Protein AF-A0A8C5F5D7-F1 (afdb_monomer_lite)

InterPro domains:
  IPR006703 AIG1-type guanine nucleotide-binding (G) domain [PF04548] (102-307)
  IPR006703 AIG1-type guanine nucleotide-binding (G) domain [PS51720] (98-307)
  IPR027417 P-loop containing nucleoside triphosphate hydrolase [G3DSA:3.40.50.300] (101-319)
  IPR027417 P-loop containing nucleoside triphosphate hydrolase [SSF52540] (99-269)
  IPR045058 GTPase GIMA/IAN/Toc [PTHR10903] (102-311)

Organism: Gadus morhua (NCBI:txid8049)

Sequence (321 aa):
MLGEAGRRNTEDTAMGLLTEKLLRAEELQEAFRETVRQREEERGRELEALKRRQEEERKSEAEEHGRYQEKKKSLEEAVRSHAFMVQLEMNGAPDDETRKTSVILVGLSGSGKTSAMNLILRRADQRYSPRDPHPGPPEPRPATTRCLGKELHHQGQRFLLVDTPELLDEDGAENLEVVKDCLALALPGPHVVLLVFQTGRFTQGEAELLAQLPKTFGPQVLERSIVVFTRADGQTSRSVERYVADAPAALRETVRRCGSRYHGLNVGESRSALSFPQVKDLLAGVKRLVASHAGEPMASRRFSTEELRKRKERRNIEDGF

Structure (mmCIF, N/CA/C/O backbone):
data_AF-A0A8C5F5D7-F1
#
_entry.id   AF-A0A8C5F5D7-F1
#
loop_
_atom_site.group_PDB
_atom_site.id
_atom_site.type_symbol
_atom_site.label_atom_id
_atom_site.label_alt_id
_atom_site.label_comp_id
_atom_site.label_asym_id
_atom_site.label_entity_id
_atom_site.label_seq_id
_atom_site.pdbx_PDB_ins_code
_atom_site.Cartn_x
_atom_site.Cartn_y
_atom_site.Cartn_z
_atom_site.occupancy
_atom_site.B_iso_or_equiv
_atom_site.auth_seq_id
_atom_site.auth_comp_id
_atom_site.auth_asym_id
_atom_site.auth_atom_id
_atom_site.pdbx_PDB_model_num
ATOM 1 N N . MET A 1 1 ? -45.603 2.556 103.219 1.00 52.69 1 MET A N 1
ATOM 2 C CA . MET A 1 1 ? -44.834 1.523 102.488 1.00 52.69 1 MET A CA 1
ATOM 3 C C . MET A 1 1 ? -45.557 0.934 101.267 1.00 52.69 1 MET A C 1
ATOM 5 O O . MET A 1 1 ? -44.877 0.415 100.399 1.00 52.69 1 MET A O 1
ATOM 9 N N . LEU A 1 2 ? -46.889 1.045 101.122 1.00 52.03 2 LEU A N 1
ATOM 10 C CA . LEU A 1 2 ? -47.617 0.467 99.969 1.00 52.03 2 LEU A CA 1
ATOM 11 C C . LEU A 1 2 ? -47.661 1.358 98.702 1.00 52.03 2 LEU A C 1
ATOM 13 O O . LEU A 1 2 ? -47.850 0.845 97.605 1.00 52.03 2 LEU A O 1
ATOM 17 N N . GLY A 1 3 ? -47.444 2.675 98.820 1.00 53.53 3 GLY A N 1
ATOM 18 C CA . GLY A 1 3 ? -47.480 3.611 97.679 1.00 53.53 3 GLY A CA 1
ATOM 19 C C . GLY A 1 3 ? -46.221 3.634 96.796 1.00 53.53 3 GLY A C 1
ATOM 20 O O . GLY A 1 3 ? -46.303 4.007 95.630 1.00 53.53 3 GLY A O 1
ATOM 21 N N . GLU A 1 4 ? -45.066 3.210 97.316 1.00 53.75 4 GLU A N 1
ATOM 22 C CA . GLU A 1 4 ? -43.800 3.166 96.559 1.00 53.75 4 GLU A CA 1
ATOM 23 C C . GLU A 1 4 ? -43.675 1.897 95.704 1.00 53.75 4 GLU A C 1
ATOM 25 O O . GLU A 1 4 ? -43.118 1.945 94.612 1.00 53.75 4 GLU A O 1
ATOM 30 N N . ALA A 1 5 ? -44.256 0.778 96.150 1.00 55.78 5 ALA A N 1
ATOM 31 C CA . ALA A 1 5 ? -44.266 -0.478 95.399 1.00 55.78 5 ALA A CA 1
ATOM 32 C C . ALA A 1 5 ? -45.164 -0.407 94.146 1.00 55.78 5 ALA A C 1
ATOM 34 O O . ALA A 1 5 ? -44.799 -0.931 93.099 1.00 55.78 5 ALA A O 1
ATOM 35 N N . GLY A 1 6 ? -46.306 0.291 94.222 1.00 55.19 6 GLY A N 1
ATOM 36 C CA . GLY A 1 6 ? -47.196 0.507 93.071 1.00 55.19 6 GLY A CA 1
ATOM 37 C C . GLY A 1 6 ? -46.644 1.490 92.028 1.00 55.19 6 GLY A C 1
ATOM 38 O O . GLY A 1 6 ? -46.895 1.322 90.835 1.00 55.19 6 GLY A O 1
ATOM 39 N N . ARG A 1 7 ? -45.847 2.483 92.454 1.00 57.19 7 ARG A N 1
ATOM 40 C CA . ARG A 1 7 ? -45.123 3.392 91.545 1.00 57.19 7 ARG A CA 1
ATOM 41 C C . ARG A 1 7 ? -43.972 2.692 90.825 1.00 57.19 7 ARG A C 1
ATOM 43 O O . ARG A 1 7 ? -43.895 2.792 89.611 1.00 57.19 7 ARG A O 1
ATOM 50 N N . ARG A 1 8 ? -43.172 1.885 91.531 1.00 57.91 8 ARG A N 1
ATOM 51 C CA . ARG A 1 8 ? -42.100 1.089 90.903 1.00 57.91 8 ARG A CA 1
ATOM 52 C C . ARG A 1 8 ? -42.632 0.106 89.856 1.00 57.91 8 ARG A C 1
ATOM 54 O O . ARG A 1 8 ? -42.075 0.014 88.775 1.00 57.91 8 ARG A O 1
ATOM 61 N N . ASN A 1 9 ? -43.761 -0.555 90.125 1.00 62.78 9 ASN A N 1
ATOM 62 C CA . ASN A 1 9 ? -44.370 -1.491 89.170 1.00 62.78 9 ASN A CA 1
ATOM 63 C C . ASN A 1 9 ? -44.906 -0.800 87.900 1.00 62.78 9 ASN A C 1
ATOM 65 O O . ASN A 1 9 ? -44.857 -1.357 86.805 1.00 62.78 9 ASN A O 1
ATOM 69 N N . THR A 1 10 ? -45.439 0.418 88.033 1.00 66.12 10 THR A N 1
ATOM 70 C CA . THR A 1 10 ? -45.936 1.200 86.887 1.00 66.12 10 THR A CA 1
ATOM 71 C C . THR A 1 10 ? -44.793 1.831 86.089 1.00 66.12 10 THR A C 1
ATOM 73 O O . THR A 1 10 ? -44.869 1.869 84.862 1.00 66.12 10 THR A O 1
ATOM 76 N N . GLU A 1 11 ? -43.710 2.235 86.756 1.00 70.75 11 GLU A N 1
ATOM 77 C CA . GLU A 1 11 ? -42.459 2.686 86.134 1.00 70.75 11 GLU A CA 1
ATOM 78 C C . GLU A 1 11 ? -41.748 1.560 85.367 1.00 70.75 11 GLU A C 1
ATOM 80 O O . GLU A 1 11 ? -41.363 1.777 84.219 1.00 70.75 11 GLU A O 1
ATOM 85 N N . ASP A 1 12 ? -41.662 0.345 85.922 1.00 73.38 12 ASP A N 1
ATOM 86 C CA . ASP A 1 12 ? -41.081 -0.824 85.237 1.00 73.38 12 ASP A CA 1
ATOM 87 C C . ASP A 1 12 ? -41.890 -1.221 83.991 1.00 73.38 12 ASP A C 1
ATOM 89 O O . ASP A 1 12 ? -41.327 -1.545 82.943 1.00 73.38 12 ASP A O 1
ATOM 93 N N . THR A 1 13 ? -43.221 -1.122 84.061 1.00 80.69 13 THR A N 1
ATOM 94 C CA . THR A 1 13 ? -44.101 -1.390 82.910 1.00 80.69 13 THR A CA 1
ATOM 95 C C . THR A 1 13 ? -43.931 -0.327 81.814 1.00 80.69 13 THR A C 1
ATOM 97 O O . THR A 1 13 ? -43.890 -0.649 80.625 1.00 80.69 13 THR A O 1
ATOM 100 N N . ALA A 1 14 ? -43.795 0.948 82.197 1.00 80.69 14 ALA A N 1
ATOM 101 C CA . ALA A 1 14 ? -43.546 2.045 81.263 1.00 80.69 14 ALA A CA 1
ATOM 102 C C . ALA A 1 14 ? -42.151 1.956 80.617 1.00 80.69 14 ALA A C 1
ATOM 104 O O . ALA A 1 14 ? -42.022 2.183 79.413 1.00 80.69 14 ALA A O 1
ATOM 105 N N . MET A 1 15 ? -41.127 1.571 81.386 1.00 82.69 15 MET A N 1
ATOM 106 C CA . MET A 1 15 ? -39.773 1.299 80.893 1.00 82.69 15 MET A CA 1
ATOM 107 C C . MET A 1 15 ? -39.745 0.121 79.913 1.00 82.69 15 MET A C 1
ATOM 109 O O . MET A 1 15 ? -39.120 0.222 78.857 1.00 82.69 15 MET A O 1
ATOM 113 N N . GLY A 1 16 ? -40.473 -0.963 80.198 1.00 85.56 16 GLY A N 1
ATOM 114 C CA . GLY A 1 16 ? -40.625 -2.098 79.280 1.00 85.56 16 GLY A CA 1
ATOM 115 C C . GLY A 1 16 ? -41.220 -1.693 77.925 1.00 85.56 16 GLY A C 1
ATOM 116 O O . GLY A 1 16 ? -40.657 -2.011 76.879 1.00 85.56 16 GLY A O 1
ATOM 117 N N . LEU A 1 17 ? -42.300 -0.903 77.940 1.00 87.00 17 LEU A N 1
ATOM 118 C CA . LEU A 1 17 ? -42.931 -0.360 76.728 1.00 87.00 17 LEU A CA 1
ATOM 119 C C . LEU A 1 17 ? -42.013 0.597 75.951 1.00 87.00 17 LEU A C 1
ATOM 121 O O . LEU A 1 17 ? -41.998 0.579 74.720 1.00 87.00 17 LEU A O 1
ATOM 125 N N . LEU A 1 18 ? -41.248 1.441 76.650 1.00 88.06 18 LEU A N 1
ATOM 126 C CA . LEU A 1 18 ? -40.258 2.333 76.037 1.00 88.06 18 LEU A CA 1
ATOM 127 C C . LEU A 1 18 ? -39.141 1.550 75.343 1.00 88.06 18 LEU A C 1
ATOM 129 O O . LEU A 1 18 ? -38.769 1.888 74.221 1.00 88.06 18 LEU A O 1
ATOM 133 N N . THR A 1 19 ? -38.655 0.488 75.984 1.00 87.81 19 THR A N 1
ATOM 134 C CA . THR A 1 19 ? -37.595 -0.372 75.443 1.00 87.81 19 THR A CA 1
ATOM 135 C C . THR A 1 19 ? -38.077 -1.104 74.189 1.00 87.81 19 THR A C 1
ATOM 137 O O . THR A 1 19 ? -37.382 -1.108 73.179 1.00 87.81 19 THR A O 1
ATOM 140 N N . GLU A 1 20 ? -39.305 -1.638 74.197 1.00 90.56 20 GLU A N 1
ATOM 141 C CA . GLU A 1 20 ? -39.914 -2.278 73.020 1.00 90.56 20 GLU A CA 1
ATOM 142 C C . GLU A 1 20 ? -40.088 -1.291 71.851 1.00 90.56 20 GLU A C 1
ATOM 144 O O . GLU A 1 20 ? -39.819 -1.622 70.695 1.00 90.56 20 GLU A O 1
ATOM 149 N N . LYS A 1 21 ? -40.514 -0.053 72.136 1.00 90.69 21 LYS A N 1
ATOM 150 C CA . LYS A 1 21 ? -40.655 0.982 71.103 1.00 90.69 21 LYS A CA 1
ATOM 151 C C . LYS A 1 21 ? -39.321 1.454 70.538 1.00 90.69 21 LYS A C 1
ATOM 153 O O . LYS A 1 21 ? -39.268 1.740 69.345 1.00 90.69 21 LYS A O 1
ATOM 158 N N . LEU A 1 22 ? -38.278 1.534 71.363 1.00 92.56 22 LEU A N 1
ATOM 159 C CA . LEU A 1 22 ? -36.914 1.820 70.916 1.00 92.56 22 LEU A CA 1
ATOM 160 C C . LEU A 1 22 ? -36.410 0.722 69.977 1.00 92.56 22 LEU A C 1
ATOM 162 O O . LEU A 1 22 ? -35.953 1.035 68.884 1.00 92.56 22 LEU A O 1
ATOM 166 N N . LEU A 1 23 ? -36.603 -0.545 70.349 1.00 93.69 23 LEU A N 1
ATOM 167 C CA . LEU A 1 23 ? -36.170 -1.692 69.548 1.00 93.69 23 LEU A CA 1
ATOM 168 C C . LEU A 1 23 ? -36.872 -1.729 68.179 1.00 93.69 23 LEU A C 1
ATOM 170 O O . LEU A 1 23 ? -36.221 -1.838 67.145 1.00 93.69 23 LEU A O 1
ATOM 174 N N . ARG A 1 24 ? -38.196 -1.506 68.144 1.00 93.19 24 ARG A N 1
ATOM 175 C CA . ARG A 1 24 ? -38.947 -1.376 66.878 1.00 93.19 24 ARG A CA 1
ATOM 176 C C . ARG A 1 24 ? -38.512 -0.178 66.035 1.00 93.19 24 ARG A C 1
ATOM 178 O O . ARG A 1 24 ? -38.588 -0.236 64.810 1.00 93.19 24 ARG A O 1
ATOM 185 N N . ALA A 1 25 ? -38.128 0.931 66.667 1.00 92.19 25 ALA A N 1
ATOM 186 C CA . ALA A 1 25 ? -37.649 2.109 65.950 1.00 92.19 25 ALA A CA 1
ATOM 187 C C . ALA A 1 25 ? -36.283 1.848 65.298 1.00 92.19 25 ALA A C 1
ATOM 189 O O . ALA A 1 25 ? -36.082 2.263 64.159 1.00 92.19 25 ALA A O 1
ATOM 190 N N . GLU A 1 26 ? -35.389 1.124 65.977 1.00 93.69 26 GLU A N 1
ATOM 191 C CA . GLU A 1 26 ? -34.100 0.688 65.427 1.00 93.69 26 GLU A CA 1
ATOM 192 C C . GLU A 1 26 ? -34.286 -0.279 64.249 1.00 93.69 26 GLU A C 1
ATOM 194 O O . GLU A 1 26 ? -33.737 -0.025 63.177 1.00 93.69 26 GLU A O 1
ATOM 199 N N . GLU A 1 27 ? -35.143 -1.300 64.384 1.00 94.31 27 GLU A N 1
ATOM 200 C CA . GLU A 1 27 ? -35.474 -2.237 63.293 1.00 94.31 27 GLU A CA 1
ATOM 201 C C . GLU A 1 27 ? -36.035 -1.511 62.058 1.00 94.31 27 GLU A C 1
ATOM 203 O O . GLU A 1 27 ? -35.626 -1.766 60.922 1.00 94.31 27 GLU A O 1
ATOM 208 N N . LEU A 1 28 ? -36.955 -0.558 62.263 1.00 94.69 28 LEU A N 1
ATOM 209 C CA . LEU A 1 28 ? -37.529 0.235 61.174 1.00 94.69 28 LEU A CA 1
ATOM 210 C C . LEU A 1 28 ? -36.476 1.142 60.515 1.00 94.69 28 LEU A C 1
ATOM 212 O O . LEU A 1 28 ? -36.500 1.346 59.298 1.00 94.69 28 LEU A O 1
ATOM 216 N N . GLN A 1 29 ? -35.548 1.690 61.304 1.00 94.19 29 GLN A N 1
ATOM 217 C CA . GLN A 1 29 ? -34.471 2.546 60.815 1.00 94.19 29 GLN A CA 1
ATOM 218 C C . GLN A 1 29 ? -33.434 1.752 60.005 1.00 94.19 29 GLN A C 1
ATOM 220 O O . GLN A 1 29 ? -32.957 2.250 58.980 1.00 94.19 29 GLN A O 1
ATOM 225 N N . GLU A 1 30 ? -33.108 0.525 60.415 1.00 94.50 30 GLU A N 1
ATOM 226 C CA . GLU A 1 30 ? -32.257 -0.390 59.646 1.00 94.50 30 GLU A CA 1
ATOM 227 C C . GLU A 1 30 ? -32.925 -0.816 58.338 1.00 94.50 30 GLU A C 1
ATOM 229 O O . GLU A 1 30 ? -32.322 -0.653 57.275 1.00 94.50 30 GLU A O 1
ATOM 234 N N . ALA A 1 31 ? -34.197 -1.229 58.375 1.00 94.88 31 ALA A N 1
ATOM 235 C CA . ALA A 1 31 ? -34.953 -1.581 57.172 1.00 94.88 31 ALA A CA 1
ATOM 236 C C . ALA A 1 31 ? -35.034 -0.410 56.171 1.00 94.88 31 ALA A C 1
ATOM 238 O O . ALA A 1 31 ? -34.891 -0.590 54.956 1.00 94.88 31 ALA A O 1
ATOM 239 N N . PHE A 1 32 ? -35.209 0.821 56.669 1.00 95.19 32 PHE A N 1
ATOM 240 C CA . PHE A 1 32 ? -35.173 2.020 55.833 1.00 95.19 32 PHE A CA 1
ATOM 241 C C . PHE A 1 32 ? -33.787 2.243 55.209 1.00 95.19 32 PHE A C 1
ATOM 243 O O . PHE A 1 32 ? -33.695 2.504 54.007 1.00 95.19 32 PHE A O 1
ATOM 250 N N . ARG A 1 33 ? -32.705 2.105 55.988 1.00 93.94 33 ARG A N 1
ATOM 251 C CA . ARG A 1 33 ? -31.324 2.225 55.485 1.00 93.94 33 ARG A CA 1
ATOM 252 C C . ARG A 1 33 ? -31.013 1.188 54.411 1.00 93.94 33 ARG A C 1
ATOM 254 O O . ARG A 1 33 ? -30.433 1.551 53.390 1.00 93.94 33 ARG A O 1
ATOM 261 N N . GLU A 1 34 ? -31.418 -0.066 54.599 1.00 94.69 34 GLU A N 1
ATOM 262 C CA . GLU A 1 34 ? -31.244 -1.113 53.587 1.00 94.69 34 GLU A CA 1
ATOM 263 C C . GLU A 1 34 ? -32.009 -0.794 52.302 1.00 94.69 34 GLU A C 1
ATOM 265 O O . GLU A 1 34 ? -31.451 -0.909 51.212 1.00 94.69 34 GLU A O 1
ATOM 270 N N . THR A 1 35 ? -33.248 -0.313 52.418 1.00 94.75 35 THR A N 1
ATOM 271 C CA . THR A 1 35 ? -34.065 0.085 51.261 1.00 94.75 35 THR A CA 1
ATOM 272 C C . THR A 1 35 ? -33.414 1.229 50.475 1.00 94.75 35 THR A C 1
ATOM 274 O O . THR A 1 35 ? -33.394 1.215 49.241 1.00 94.75 35 THR A O 1
ATOM 277 N N . VAL A 1 36 ? -32.856 2.227 51.172 1.00 94.38 36 VAL A N 1
ATOM 278 C CA . VAL A 1 36 ? -32.111 3.329 50.540 1.00 94.38 36 VAL A CA 1
ATOM 279 C C . VAL A 1 36 ? -30.862 2.797 49.842 1.00 94.38 36 VAL A C 1
ATOM 281 O O . VAL A 1 36 ? -30.648 3.122 48.676 1.00 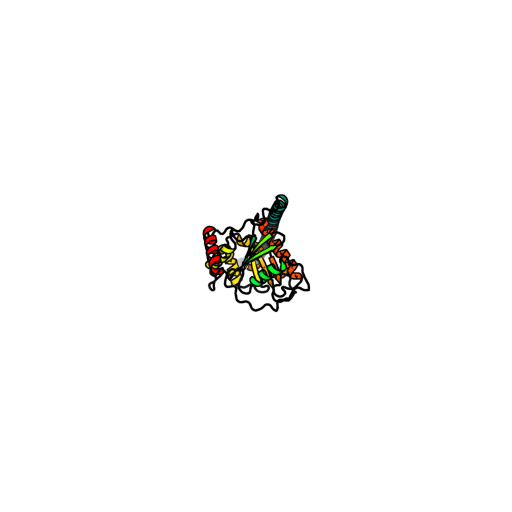94.38 36 VAL A O 1
ATOM 284 N N . ARG A 1 37 ? -30.092 1.923 50.503 1.00 94.88 37 ARG A N 1
ATOM 285 C CA . ARG A 1 37 ? -28.886 1.318 49.922 1.00 94.88 37 ARG A CA 1
ATOM 286 C C . ARG A 1 37 ? -29.204 0.520 48.658 1.00 94.88 37 ARG A C 1
ATOM 288 O O . ARG A 1 37 ? -28.525 0.683 47.651 1.00 94.88 37 ARG A O 1
ATOM 295 N N . GLN A 1 38 ? -30.266 -0.287 48.678 1.00 94.88 38 GLN A N 1
ATOM 296 C CA . GLN A 1 38 ? -30.723 -1.042 47.507 1.00 94.88 38 GLN A CA 1
ATOM 297 C C . GLN A 1 38 ? -31.097 -0.117 46.344 1.00 94.88 38 GLN A C 1
ATOM 299 O O . GLN A 1 38 ? -30.670 -0.355 45.217 1.00 94.88 38 GLN A O 1
ATOM 304 N N . ARG A 1 39 ? -31.829 0.974 46.611 1.00 93.81 39 ARG A N 1
ATOM 305 C CA . ARG A 1 39 ? -32.163 1.979 45.587 1.00 93.81 39 ARG A CA 1
ATOM 306 C C . ARG A 1 39 ? -30.935 2.686 45.021 1.00 93.81 39 ARG A C 1
ATOM 308 O O . ARG A 1 39 ? -30.910 2.994 43.833 1.00 93.81 39 ARG A O 1
ATOM 315 N N . GLU A 1 40 ? -29.940 2.990 45.847 1.00 94.12 40 GLU A N 1
ATOM 316 C CA . GLU A 1 40 ? -28.690 3.605 45.389 1.00 94.12 40 GLU A CA 1
ATOM 317 C C . GLU A 1 40 ? -27.866 2.641 44.529 1.00 94.12 40 GLU A C 1
ATOM 319 O O . GLU A 1 40 ? -27.379 3.037 43.470 1.00 94.12 40 GLU A O 1
ATOM 324 N N . GLU A 1 41 ? -27.770 1.369 44.927 1.00 95.69 41 GLU A N 1
ATOM 325 C CA . GLU A 1 41 ? -27.125 0.317 44.136 1.00 95.69 41 GLU A CA 1
ATOM 326 C C . GLU A 1 41 ? -27.835 0.107 42.787 1.00 95.69 41 GLU A C 1
ATOM 328 O O . GLU A 1 41 ? -27.175 0.006 41.752 1.00 95.69 41 GLU A O 1
ATOM 333 N N . GLU A 1 42 ? -29.170 0.080 42.774 1.00 96.00 42 GLU A N 1
ATOM 334 C CA . GLU A 1 42 ? -29.975 -0.058 41.555 1.00 96.00 42 GLU A CA 1
ATOM 335 C C . GLU A 1 42 ? -29.758 1.125 40.603 1.00 96.00 42 GLU A C 1
ATOM 337 O O . GLU A 1 42 ? -29.404 0.923 39.441 1.00 96.00 42 GLU A O 1
ATOM 342 N N . ARG A 1 43 ? -29.829 2.361 41.113 1.00 95.25 43 ARG A N 1
ATOM 343 C CA . ARG A 1 43 ? -29.517 3.575 40.338 1.00 95.25 43 ARG A CA 1
ATOM 344 C C . ARG A 1 43 ? -28.083 3.583 39.815 1.00 95.25 43 ARG A C 1
ATOM 346 O O . ARG A 1 43 ? -27.841 4.037 38.697 1.00 95.25 43 ARG A O 1
ATOM 353 N N . GLY A 1 44 ? -27.131 3.081 40.602 1.00 95.50 44 GLY A N 1
ATOM 354 C CA . GLY A 1 44 ? -25.743 2.908 40.179 1.00 95.50 44 GLY A CA 1
ATOM 355 C C . GLY A 1 44 ? -25.631 1.970 38.976 1.00 95.50 44 GLY A C 1
ATOM 356 O O . GLY A 1 44 ? -25.023 2.333 37.968 1.00 95.50 44 GLY A O 1
ATOM 357 N N . ARG A 1 45 ? -26.294 0.807 39.036 1.00 95.75 45 ARG A N 1
ATOM 358 C CA . ARG A 1 45 ? -26.335 -0.168 37.933 1.00 95.75 45 ARG A CA 1
ATOM 359 C C . ARG A 1 45 ? -27.015 0.395 36.686 1.00 95.75 45 ARG A C 1
ATOM 361 O O . ARG A 1 45 ? -26.509 0.193 35.584 1.00 95.75 45 ARG A O 1
ATOM 368 N N . GLU A 1 46 ? -28.123 1.118 36.838 1.00 96.06 46 GLU A N 1
ATOM 369 C CA . GLU A 1 46 ? -28.810 1.781 35.721 1.00 96.06 46 GLU A CA 1
ATOM 370 C C . GLU A 1 46 ? -27.917 2.825 35.042 1.00 96.06 46 GLU A C 1
ATOM 372 O O . GLU A 1 46 ? -27.824 2.859 33.813 1.00 96.06 46 GLU A O 1
ATOM 377 N N . LEU A 1 47 ? -27.215 3.649 35.828 1.00 95.50 47 LEU A N 1
ATOM 378 C CA . LEU A 1 47 ? -26.306 4.664 35.303 1.00 95.50 47 LEU A CA 1
ATOM 379 C C . LEU A 1 47 ? -25.115 4.033 34.571 1.00 95.50 47 LEU A C 1
ATOM 381 O O . LEU A 1 47 ? -24.714 4.521 33.515 1.00 95.50 47 LEU A O 1
ATOM 385 N N . GLU A 1 48 ? -24.548 2.950 35.102 1.00 95.69 48 GLU A N 1
ATOM 386 C CA . GLU A 1 48 ? -23.489 2.200 34.423 1.00 95.69 48 GLU A CA 1
ATOM 387 C C . GLU A 1 48 ? -23.980 1.559 33.121 1.00 95.69 48 GLU A C 1
ATOM 389 O O . GLU A 1 48 ? -23.288 1.636 32.103 1.00 95.69 48 GLU A O 1
ATOM 394 N N . ALA A 1 49 ? -25.182 0.979 33.117 1.00 96.62 49 ALA A N 1
ATOM 395 C CA . ALA A 1 49 ? -25.785 0.414 31.914 1.00 96.62 49 ALA A CA 1
ATOM 396 C C . ALA A 1 49 ? -26.038 1.491 30.847 1.00 96.62 49 ALA A C 1
ATOM 398 O O . ALA A 1 49 ? -25.748 1.269 29.671 1.00 96.62 49 ALA A O 1
ATOM 399 N N . LEU A 1 50 ? -26.518 2.674 31.250 1.00 96.88 50 LEU A N 1
ATOM 400 C CA . LEU A 1 50 ? -26.717 3.809 30.349 1.00 96.88 50 LEU A CA 1
ATOM 401 C C . LEU A 1 50 ? -25.390 4.297 29.755 1.00 96.88 50 LEU A C 1
ATOM 403 O O . LEU A 1 50 ? -25.308 4.514 28.548 1.00 96.88 50 LEU A O 1
ATOM 407 N N . LYS A 1 51 ? -24.336 4.411 30.575 1.00 96.31 51 LYS A N 1
ATOM 408 C CA . LYS A 1 51 ? -22.991 4.786 30.108 1.00 96.31 51 LYS A CA 1
ATOM 409 C C . LYS A 1 51 ? -22.441 3.792 29.085 1.00 96.31 51 LYS A C 1
ATOM 411 O O . LYS A 1 51 ? -21.925 4.218 28.058 1.00 96.31 51 LYS A O 1
ATOM 416 N N . ARG A 1 52 ? -22.587 2.483 29.331 1.00 96.50 52 ARG A N 1
ATOM 417 C CA . ARG A 1 52 ? -22.156 1.439 28.383 1.00 96.50 52 ARG A CA 1
ATOM 418 C C . ARG A 1 52 ? -22.897 1.541 27.052 1.00 96.50 52 ARG A C 1
ATOM 420 O O . ARG A 1 52 ? -22.252 1.515 26.012 1.00 96.50 52 ARG A O 1
ATOM 427 N N . ARG A 1 53 ? -24.221 1.739 27.081 1.00 96.00 53 ARG A N 1
ATOM 428 C CA . ARG A 1 53 ? -25.025 1.934 25.861 1.00 96.00 53 ARG A CA 1
ATOM 429 C C . ARG A 1 53 ? -24.579 3.159 25.066 1.00 96.00 53 ARG A C 1
ATOM 431 O O . ARG A 1 53 ? -24.393 3.052 23.863 1.00 96.00 53 ARG A O 1
ATOM 438 N N . GLN A 1 54 ? -24.340 4.289 25.732 1.00 94.75 54 GLN A N 1
ATOM 439 C CA . GLN A 1 54 ? -23.838 5.497 25.065 1.00 94.75 54 GLN A CA 1
ATOM 440 C C . GLN A 1 54 ? -22.450 5.288 24.448 1.00 94.75 54 GLN A C 1
ATOM 442 O O . GLN A 1 54 ? -22.167 5.795 23.365 1.00 94.75 54 GLN A O 1
ATOM 447 N N . GLU A 1 55 ? -21.566 4.550 25.121 1.00 94.75 55 GLU A N 1
ATOM 448 C CA . GLU A 1 55 ? -20.243 4.238 24.582 1.00 94.75 55 GLU A CA 1
ATOM 449 C C . GLU A 1 55 ? -20.325 3.309 23.361 1.00 94.75 55 GLU A C 1
ATOM 451 O O . GLU A 1 55 ? -19.627 3.539 22.369 1.00 94.75 55 GLU A O 1
ATOM 456 N N . GLU A 1 56 ? -21.206 2.307 23.401 1.00 94.88 56 GLU A N 1
ATOM 457 C CA . GLU A 1 56 ? -21.494 1.408 22.279 1.00 94.88 56 GLU A CA 1
ATOM 458 C C . GLU A 1 56 ? -22.103 2.154 21.084 1.00 94.88 56 GLU A C 1
ATOM 460 O O . GLU A 1 56 ? -21.631 1.977 19.959 1.00 94.88 56 GLU A O 1
ATOM 465 N N . GLU A 1 57 ? -23.084 3.031 21.316 1.00 94.81 57 GLU A N 1
ATOM 466 C CA . GLU A 1 57 ? -23.686 3.891 20.287 1.00 94.81 57 GLU A CA 1
ATOM 467 C C . GLU A 1 57 ? -22.631 4.794 19.647 1.00 94.81 57 GLU A C 1
ATOM 469 O O . GLU A 1 57 ? -22.446 4.763 18.431 1.00 94.81 57 GLU A O 1
ATOM 474 N N . ARG A 1 58 ? -21.839 5.511 20.455 1.00 94.56 58 ARG A N 1
ATOM 475 C CA . ARG A 1 58 ? -20.772 6.391 19.955 1.00 94.56 58 ARG A CA 1
ATOM 476 C C . ARG A 1 58 ? -19.729 5.622 19.142 1.00 94.56 58 ARG A C 1
ATOM 478 O O . ARG A 1 58 ? -19.185 6.143 18.167 1.00 94.56 58 ARG A O 1
ATOM 485 N N . LYS A 1 59 ? -19.414 4.388 19.547 1.00 94.06 59 LYS A N 1
ATOM 486 C CA . LYS A 1 59 ? -18.507 3.511 18.801 1.00 94.06 59 LYS A CA 1
ATOM 487 C C . LYS A 1 59 ? -19.128 3.089 17.467 1.00 94.06 59 LYS A C 1
ATOM 489 O O . LYS A 1 59 ? -18.447 3.165 16.448 1.00 94.06 59 LYS A O 1
ATOM 494 N N . SER A 1 60 ? -20.404 2.707 17.461 1.00 93.94 60 SER A N 1
ATOM 495 C CA . SER A 1 60 ? -21.138 2.325 16.250 1.00 93.94 60 SER A CA 1
ATOM 496 C C . SER A 1 60 ? -21.234 3.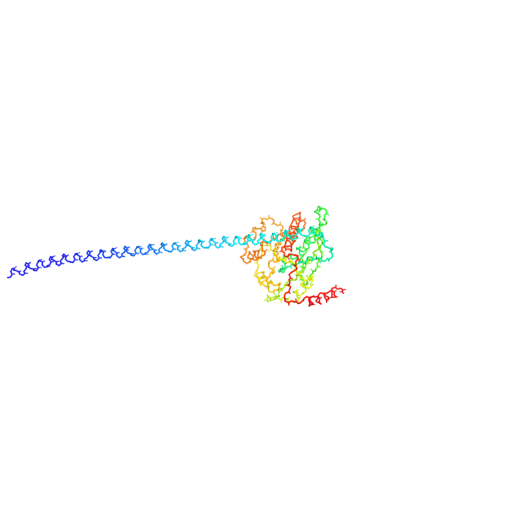476 15.243 1.00 93.94 60 SER A C 1
ATOM 498 O O . SER A 1 60 ? -20.900 3.302 14.070 1.00 93.94 60 SER A O 1
ATOM 500 N N . GLU A 1 61 ? -21.579 4.677 15.711 1.00 93.94 61 GLU A N 1
ATOM 501 C CA . GLU A 1 61 ? -21.633 5.894 14.895 1.00 93.94 61 GLU A CA 1
ATOM 502 C C . GLU A 1 61 ? -20.259 6.254 14.316 1.00 93.94 61 GLU A C 1
ATOM 504 O O . GLU A 1 61 ? -20.145 6.603 13.139 1.00 93.94 61 GLU A O 1
ATOM 509 N N . ALA A 1 62 ? -19.190 6.136 15.112 1.00 93.00 62 ALA A N 1
ATOM 510 C CA . ALA A 1 62 ? -17.829 6.381 14.642 1.00 93.00 62 ALA A CA 1
ATOM 511 C C . ALA A 1 62 ? -17.401 5.371 13.561 1.00 93.00 62 ALA A C 1
ATOM 513 O O . ALA A 1 62 ? -16.774 5.756 12.570 1.00 93.00 62 ALA A O 1
ATOM 514 N N . GLU A 1 63 ? -17.758 4.094 13.719 1.00 91.69 63 GLU A N 1
ATOM 515 C CA . GLU A 1 63 ? -17.516 3.053 12.716 1.00 91.69 63 GLU A CA 1
ATOM 516 C C . GLU A 1 63 ? -18.305 3.313 11.423 1.00 91.69 63 GLU A C 1
ATOM 518 O O . GLU A 1 63 ? -17.757 3.197 10.323 1.00 91.69 63 GLU A O 1
ATOM 523 N N . GLU A 1 64 ? -19.579 3.703 11.524 1.00 92.94 64 GLU A N 1
ATOM 524 C CA . GLU A 1 64 ? -20.404 4.053 10.367 1.00 92.94 64 GLU A CA 1
ATOM 525 C C . GLU A 1 64 ? -19.878 5.294 9.639 1.00 92.94 64 GLU A C 1
ATOM 527 O O . GLU A 1 64 ? -19.707 5.265 8.415 1.00 92.94 64 GLU A O 1
ATOM 532 N N . HIS A 1 65 ? -19.540 6.350 10.380 1.00 92.75 65 HIS A N 1
ATOM 533 C CA . HIS A 1 65 ? -18.950 7.556 9.813 1.00 92.75 65 HIS A CA 1
ATOM 534 C C . HIS A 1 65 ? -17.623 7.249 9.108 1.00 92.75 65 HIS A C 1
ATOM 536 O O . HIS A 1 65 ? -17.386 7.730 7.998 1.00 92.75 65 HIS A O 1
ATOM 542 N N . GLY A 1 66 ? -16.782 6.398 9.705 1.00 88.56 66 GLY A N 1
ATOM 543 C CA . GLY A 1 66 ? -15.553 5.906 9.084 1.00 88.56 66 GLY A CA 1
ATOM 544 C C . GLY A 1 66 ? -15.814 5.228 7.736 1.00 88.56 66 GLY A C 1
ATOM 545 O O . GLY A 1 66 ? -15.223 5.621 6.726 1.00 88.56 66 GLY A O 1
ATOM 546 N N . ARG A 1 67 ? -16.766 4.284 7.687 1.00 88.75 67 ARG A N 1
ATOM 547 C CA . ARG A 1 67 ? -17.165 3.593 6.445 1.00 88.75 67 ARG A CA 1
ATOM 548 C C . ARG A 1 67 ? -17.681 4.557 5.378 1.00 88.75 67 ARG A C 1
ATOM 550 O O . ARG A 1 67 ? -17.342 4.421 4.200 1.00 88.75 67 ARG A O 1
ATOM 557 N N . TYR A 1 68 ? -18.486 5.540 5.774 1.00 89.94 68 TYR A N 1
ATOM 558 C CA . TYR A 1 68 ? -19.004 6.549 4.853 1.00 89.94 68 TYR A CA 1
ATOM 559 C C . TYR A 1 68 ? -17.880 7.398 4.248 1.00 89.94 68 TYR A C 1
ATOM 561 O O . TYR A 1 68 ? -17.828 7.578 3.029 1.00 89.94 68 TYR A O 1
ATOM 569 N N . GLN A 1 69 ? -16.946 7.877 5.075 1.00 88.94 69 GLN A N 1
ATOM 570 C CA . GLN A 1 69 ? -15.808 8.672 4.608 1.00 88.94 69 GLN A CA 1
ATOM 571 C C . GLN A 1 69 ? -14.905 7.884 3.653 1.00 88.94 69 GLN A C 1
ATOM 573 O O . GLN A 1 69 ? -14.435 8.430 2.655 1.00 88.94 69 GLN A O 1
ATOM 578 N N . GLU A 1 70 ? -14.685 6.594 3.909 1.00 88.25 70 GLU A N 1
ATOM 579 C CA . GLU A 1 70 ? -13.927 5.722 3.006 1.00 88.25 70 GLU A CA 1
ATOM 580 C C . GLU A 1 70 ? -14.617 5.554 1.653 1.00 88.25 70 GLU A C 1
ATOM 582 O O . GLU A 1 70 ? -13.988 5.738 0.606 1.00 88.25 70 GLU A O 1
ATOM 587 N N . LYS A 1 71 ? -15.928 5.287 1.661 1.00 90.50 71 LYS A N 1
ATOM 588 C CA . LYS A 1 71 ? -16.721 5.168 0.434 1.00 90.50 71 LYS A CA 1
ATOM 589 C C . LYS A 1 71 ? -16.723 6.472 -0.365 1.00 90.50 71 LYS A C 1
ATOM 591 O O . LYS A 1 71 ? -16.578 6.437 -1.586 1.00 90.50 71 LYS A O 1
ATOM 596 N N . LYS A 1 72 ? -16.833 7.616 0.316 1.00 92.62 72 LYS A N 1
ATOM 597 C CA . LYS A 1 72 ? -16.756 8.944 -0.301 1.00 92.62 72 LYS A CA 1
ATOM 598 C C . LYS A 1 72 ? -15.409 9.163 -0.996 1.00 92.62 72 LYS A C 1
ATOM 600 O O . LYS A 1 72 ? -15.396 9.495 -2.177 1.00 92.62 72 LYS A O 1
ATOM 605 N N . LYS A 1 73 ? -14.289 8.911 -0.308 1.00 89.94 73 LYS A N 1
ATOM 606 C CA . LYS A 1 73 ? -12.938 9.050 -0.887 1.00 89.94 73 LYS A CA 1
ATOM 607 C C . LYS A 1 73 ? -12.730 8.148 -2.103 1.00 89.94 73 LYS A C 1
ATOM 609 O O . LYS A 1 73 ? -12.188 8.595 -3.110 1.00 89.94 73 LYS A O 1
ATOM 614 N N . SER A 1 74 ? -13.190 6.898 -2.022 1.00 90.81 74 SER A N 1
ATOM 615 C CA . SER A 1 74 ? -13.124 5.950 -3.139 1.00 90.81 74 SER A CA 1
ATOM 616 C C . SER A 1 74 ? -13.914 6.450 -4.354 1.00 90.81 74 SER A C 1
ATOM 618 O O . SER A 1 74 ? -13.411 6.411 -5.478 1.00 90.81 74 SER A O 1
ATOM 620 N N . LEU A 1 75 ? -15.116 6.994 -4.134 1.00 93.25 75 LEU A N 1
ATOM 621 C CA . LEU A 1 75 ? -15.937 7.559 -5.202 1.00 93.25 75 LEU A CA 1
ATOM 622 C C . LEU A 1 75 ? -15.288 8.803 -5.828 1.00 93.25 75 LEU A C 1
ATOM 624 O O . LEU A 1 75 ? -15.235 8.910 -7.048 1.00 93.25 75 LEU A O 1
ATOM 628 N N . GLU A 1 76 ? -14.746 9.715 -5.020 1.00 92.88 76 GLU A N 1
ATOM 629 C CA . GLU A 1 76 ? -14.025 10.902 -5.503 1.00 92.88 76 GLU A CA 1
ATOM 630 C C . GLU A 1 76 ? -12.780 10.535 -6.326 1.00 92.88 76 GLU A C 1
ATOM 632 O O . GLU A 1 76 ? -12.471 11.181 -7.328 1.00 92.88 76 GLU A O 1
ATOM 637 N N . GLU A 1 77 ? -12.044 9.497 -5.923 1.00 92.75 77 GLU A N 1
ATOM 638 C CA . GLU A 1 77 ? -10.925 8.957 -6.699 1.00 92.75 77 GLU A CA 1
ATOM 639 C C . GLU A 1 77 ? -11.395 8.381 -8.044 1.00 92.75 77 GLU A C 1
ATOM 641 O O . GLU A 1 77 ? -10.808 8.693 -9.083 1.00 92.75 77 GLU A O 1
ATOM 646 N N . ALA A 1 78 ? -12.478 7.599 -8.047 1.00 93.31 78 ALA A N 1
ATOM 647 C CA . ALA A 1 78 ? -13.046 7.012 -9.258 1.00 93.31 78 ALA A CA 1
ATOM 648 C C . ALA A 1 78 ? -13.569 8.077 -10.235 1.00 93.31 78 ALA A C 1
ATOM 650 O O . ALA A 1 78 ? -13.313 7.982 -11.435 1.00 93.31 78 ALA A O 1
ATOM 651 N N . VAL A 1 79 ? -14.242 9.116 -9.732 1.00 94.62 79 VAL A N 1
ATOM 652 C CA . VAL A 1 79 ? -14.727 10.242 -10.545 1.00 94.62 79 VAL A CA 1
ATOM 653 C C . VAL A 1 79 ? -13.559 10.999 -11.174 1.00 94.62 79 VAL A C 1
ATOM 655 O O . VAL A 1 79 ? -13.587 11.248 -12.377 1.00 94.62 79 VAL A O 1
ATOM 658 N N . ARG A 1 80 ? -12.503 11.311 -10.406 1.00 93.69 80 ARG A N 1
ATOM 659 C CA . ARG A 1 80 ? -11.287 11.953 -10.944 1.00 93.69 80 ARG A CA 1
ATOM 660 C C . ARG A 1 80 ? -10.624 11.103 -12.022 1.00 93.69 80 ARG A C 1
ATOM 662 O O . ARG A 1 80 ? -10.277 11.619 -13.079 1.00 93.69 80 ARG A O 1
ATOM 669 N N . SER A 1 81 ? -10.496 9.802 -11.764 1.00 93.31 81 SER A N 1
ATOM 670 C CA . SER A 1 81 ? -9.949 8.837 -12.716 1.00 93.31 81 SER A CA 1
ATOM 671 C C . SER A 1 81 ? -10.744 8.829 -14.022 1.00 93.31 81 SER A C 1
ATOM 673 O O . SER A 1 81 ? -10.173 8.975 -15.099 1.00 93.31 81 SER A O 1
ATOM 675 N N . HIS A 1 82 ? -12.072 8.720 -13.930 1.00 92.25 82 HIS A N 1
ATOM 676 C CA . HIS A 1 82 ? -12.948 8.696 -15.095 1.00 92.25 82 HIS A CA 1
ATOM 677 C C . HIS A 1 82 ? -12.911 10.014 -15.874 1.00 92.25 82 HIS A C 1
ATOM 679 O O . HIS A 1 82 ? -12.741 9.985 -17.089 1.00 92.25 82 HIS A O 1
ATOM 685 N N . ALA A 1 83 ? -12.981 11.158 -15.187 1.00 91.62 83 ALA A N 1
ATOM 686 C CA . ALA A 1 83 ? -12.895 12.474 -15.815 1.00 91.62 83 ALA A CA 1
ATOM 687 C C . ALA A 1 83 ? -11.587 12.649 -16.604 1.00 91.62 83 ALA A C 1
ATOM 689 O O . ALA A 1 83 ? -11.613 13.114 -17.742 1.00 91.62 83 ALA A O 1
ATOM 690 N N . PHE A 1 84 ? -10.456 12.221 -16.036 1.00 88.81 84 PHE A N 1
ATOM 691 C CA . PHE A 1 84 ? -9.163 12.283 -16.716 1.00 88.81 84 PHE A CA 1
ATOM 692 C C . PHE A 1 84 ? -9.077 11.330 -17.917 1.00 88.81 84 PHE A C 1
ATOM 694 O O . PHE A 1 84 ? -8.570 11.712 -18.970 1.00 88.81 84 PHE A O 1
ATOM 701 N N . MET A 1 85 ? -9.594 10.102 -17.793 1.00 86.31 85 MET A N 1
ATOM 702 C CA . MET A 1 85 ? -9.623 9.149 -18.911 1.00 86.31 85 MET A CA 1
ATOM 703 C C . MET A 1 85 ? -10.476 9.663 -20.079 1.00 86.31 85 MET A C 1
ATOM 705 O O . MET A 1 85 ? -10.027 9.609 -21.218 1.00 86.31 85 MET A O 1
ATOM 709 N N . VAL A 1 86 ? -11.652 10.237 -19.803 1.00 87.44 86 VAL A N 1
ATOM 710 C CA . VAL A 1 86 ? -12.514 10.840 -20.837 1.00 87.44 86 VAL A CA 1
ATOM 711 C C . VAL A 1 86 ? -11.805 12.006 -21.536 1.00 87.44 86 VAL A C 1
ATOM 713 O O . VAL A 1 86 ? -11.852 12.114 -22.758 1.00 87.44 86 VAL A O 1
ATOM 716 N N . GLN A 1 87 ? -11.089 12.854 -20.790 1.00 84.88 87 GLN A N 1
ATOM 717 C CA . GLN A 1 87 ? -10.301 13.946 -21.379 1.00 84.88 87 GLN A CA 1
ATOM 718 C C . GLN A 1 87 ? -9.188 13.443 -22.312 1.00 84.88 87 GLN A C 1
ATOM 720 O O . GLN A 1 87 ? -8.945 14.060 -23.349 1.00 84.88 87 GLN A O 1
ATOM 725 N N . LEU A 1 88 ? -8.525 12.334 -21.968 1.00 80.62 88 LEU A N 1
ATOM 726 C CA . LEU A 1 88 ? -7.510 11.706 -22.821 1.00 80.62 88 LEU A CA 1
ATOM 727 C C . LEU A 1 88 ? -8.102 11.150 -24.123 1.00 80.62 88 LEU A C 1
ATOM 729 O O . LEU A 1 88 ? -7.480 11.283 -25.173 1.00 80.62 88 LEU A O 1
ATOM 733 N N . GLU A 1 89 ? -9.294 10.553 -24.070 1.00 79.44 89 GLU A N 1
ATOM 734 C CA . GLU A 1 89 ? -9.979 10.037 -25.263 1.00 79.44 89 GLU A CA 1
ATOM 735 C C . GLU A 1 89 ? -10.448 11.168 -26.194 1.00 79.44 89 GLU A C 1
ATOM 737 O O . GLU A 1 89 ? -10.330 11.050 -27.412 1.00 79.44 89 GLU A O 1
ATOM 742 N N . MET A 1 90 ? -10.938 12.284 -25.635 1.00 75.94 90 MET A N 1
ATOM 743 C CA . MET A 1 90 ? -11.446 13.425 -26.412 1.00 75.94 90 MET A CA 1
ATOM 744 C C . MET A 1 90 ? -10.349 14.250 -27.095 1.00 75.94 90 MET A C 1
ATOM 746 O O . MET A 1 90 ? -10.557 14.737 -28.204 1.00 75.94 90 MET A O 1
ATOM 750 N N . ASN A 1 91 ? -9.195 14.428 -26.448 1.00 71.12 91 ASN A N 1
ATOM 751 C CA . ASN A 1 91 ? -8.124 15.291 -26.959 1.00 71.12 91 ASN A CA 1
ATOM 752 C C . ASN A 1 91 ? -7.188 14.588 -27.960 1.00 71.12 91 ASN A C 1
ATOM 754 O O . ASN A 1 91 ? -6.259 15.219 -28.465 1.00 71.12 91 ASN A O 1
ATOM 758 N N . GLY A 1 92 ? -7.434 13.306 -28.261 1.00 59.31 92 GLY A N 1
ATOM 759 C CA . GLY A 1 92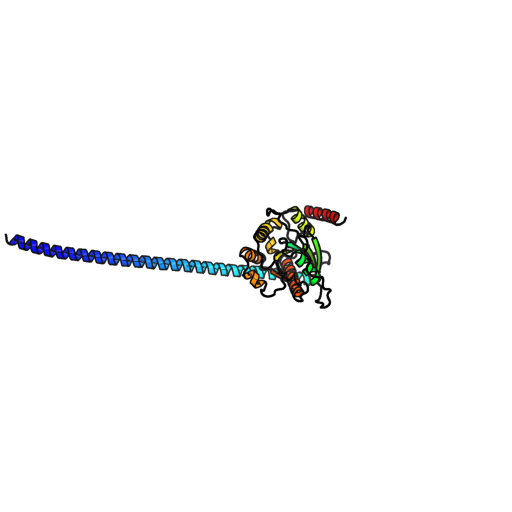 ? -6.494 12.453 -28.982 1.00 59.31 92 GLY A CA 1
ATOM 760 C C . GLY A 1 92 ? -5.264 12.131 -28.127 1.00 59.31 92 GLY A C 1
ATOM 761 O O . GLY A 1 92 ? -4.892 12.884 -27.225 1.00 59.31 92 GLY A O 1
ATOM 762 N N . ALA A 1 93 ? -4.627 10.988 -28.387 1.00 54.34 93 ALA A N 1
ATOM 763 C CA . ALA A 1 93 ? -3.388 10.647 -27.701 1.00 54.34 93 ALA A CA 1
ATOM 764 C C . ALA A 1 93 ? -2.332 11.728 -28.016 1.00 54.34 93 ALA A C 1
ATOM 766 O O . ALA A 1 93 ? -2.031 11.934 -29.195 1.00 54.34 93 ALA A O 1
ATOM 767 N N . PRO A 1 94 ? -1.775 12.442 -27.018 1.00 51.12 94 PRO A N 1
ATOM 768 C CA . PRO A 1 94 ? -0.566 13.215 -27.255 1.00 51.12 94 PRO A CA 1
ATOM 769 C C . PRO A 1 94 ? 0.529 12.252 -27.728 1.00 51.12 94 PRO A C 1
ATOM 771 O O . PRO A 1 94 ? 0.543 11.093 -27.316 1.00 51.12 94 PRO A O 1
ATOM 774 N N . ASP A 1 95 ? 1.407 12.740 -28.601 1.00 50.69 95 ASP A N 1
ATOM 775 C CA . ASP A 1 95 ? 2.503 11.998 -29.230 1.00 50.69 95 ASP A CA 1
ATOM 776 C C . ASP A 1 95 ? 3.167 10.966 -28.282 1.00 50.69 95 ASP A C 1
ATOM 778 O O . ASP A 1 95 ? 3.540 11.287 -27.145 1.00 50.69 95 ASP A O 1
ATOM 782 N N . ASP A 1 96 ? 3.286 9.726 -28.774 1.00 52.38 96 ASP A N 1
ATOM 783 C CA . ASP A 1 96 ? 3.559 8.443 -28.082 1.00 52.38 96 ASP A CA 1
ATOM 784 C C . ASP A 1 96 ? 4.882 8.408 -27.269 1.00 52.38 96 ASP A C 1
ATOM 786 O O . ASP A 1 96 ? 5.160 7.494 -26.487 1.00 52.38 96 ASP A O 1
ATOM 790 N N . GLU A 1 97 ? 5.709 9.448 -27.380 1.00 42.88 97 GLU A N 1
ATOM 791 C CA . GLU A 1 97 ? 7.014 9.552 -26.718 1.00 42.88 97 GLU A CA 1
ATOM 792 C C . GLU A 1 97 ? 6.995 10.206 -25.320 1.00 42.88 97 GLU A C 1
ATOM 794 O O . GLU A 1 97 ? 7.939 10.027 -24.549 1.00 42.88 97 GLU A O 1
ATOM 799 N N . THR A 1 98 ? 5.949 10.945 -24.920 1.00 53.16 98 THR A N 1
ATOM 800 C CA . THR A 1 98 ? 6.085 11.893 -23.782 1.00 53.16 98 THR A CA 1
ATOM 801 C C . THR A 1 98 ? 5.458 11.510 -22.434 1.00 53.16 98 THR A C 1
ATOM 803 O O . THR A 1 98 ? 5.715 12.207 -21.450 1.00 53.16 98 THR A O 1
ATOM 806 N N . ARG A 1 99 ? 4.710 10.404 -22.288 1.00 68.75 99 ARG A N 1
ATOM 807 C CA . ARG A 1 99 ? 4.119 10.024 -20.976 1.00 68.75 99 ARG A CA 1
ATOM 808 C C . ARG A 1 99 ? 4.312 8.558 -20.586 1.00 68.75 99 ARG A C 1
ATOM 810 O O . ARG A 1 99 ? 3.367 7.790 -20.414 1.00 68.75 99 ARG A O 1
ATOM 817 N N . LYS A 1 100 ? 5.572 8.182 -20.365 1.00 87.44 100 LYS A N 1
ATOM 818 C CA . LYS A 1 100 ? 5.947 6.904 -19.745 1.00 87.44 100 LYS A CA 1
ATOM 819 C C . LYS A 1 100 ? 5.461 6.831 -18.292 1.00 87.44 100 LYS A C 1
ATOM 821 O O . LYS A 1 100 ? 5.875 7.627 -17.455 1.00 87.44 100 LYS A O 1
ATOM 826 N N . THR A 1 101 ? 4.653 5.826 -17.963 1.00 93.25 101 THR A N 1
ATOM 827 C CA . THR A 1 101 ? 4.208 5.553 -16.588 1.00 93.25 101 THR A CA 1
ATOM 828 C C . THR A 1 101 ? 5.244 4.717 -15.841 1.00 93.25 101 THR A C 1
ATOM 830 O O . THR A 1 101 ? 5.415 3.531 -16.114 1.00 93.25 101 THR A O 1
ATOM 833 N N . SER A 1 102 ? 5.942 5.313 -14.881 1.00 95.19 102 SER A N 1
ATOM 834 C CA . SER A 1 102 ? 6.904 4.609 -14.027 1.00 95.19 102 SER A CA 1
ATOM 835 C C . SER A 1 102 ? 6.226 3.935 -12.830 1.00 95.19 102 SER A C 1
ATOM 837 O O . SER A 1 102 ? 5.469 4.552 -12.081 1.00 95.19 102 SER A O 1
ATOM 839 N N . VAL A 1 103 ? 6.517 2.651 -12.642 1.00 97.38 103 VAL A N 1
ATOM 840 C CA . VAL A 1 103 ? 5.979 1.796 -11.583 1.00 97.38 103 VAL A CA 1
ATOM 841 C C . VAL A 1 103 ? 7.148 1.140 -10.859 1.00 97.38 103 VAL A C 1
ATOM 843 O O . VAL A 1 103 ? 7.926 0.416 -11.477 1.00 97.38 103 VAL A O 1
ATOM 846 N N . ILE A 1 104 ? 7.280 1.377 -9.556 1.00 96.88 104 ILE A N 1
ATOM 847 C CA . ILE A 1 104 ? 8.357 0.795 -8.739 1.00 96.88 104 ILE A CA 1
ATOM 848 C C . ILE A 1 104 ? 7.792 -0.346 -7.891 1.00 96.88 104 ILE A C 1
ATOM 850 O O . ILE A 1 104 ? 6.749 -0.179 -7.264 1.00 96.88 104 ILE A O 1
ATOM 854 N N . LEU A 1 105 ? 8.468 -1.495 -7.854 1.00 97.62 105 LEU A N 1
ATOM 855 C CA . LEU A 1 105 ? 8.086 -2.643 -7.029 1.00 97.62 105 LEU A CA 1
ATOM 856 C C . LEU A 1 105 ? 8.896 -2.641 -5.733 1.00 97.62 105 LEU A C 1
ATOM 858 O O . LEU A 1 105 ? 10.101 -2.828 -5.787 1.00 97.62 105 LEU A O 1
ATOM 862 N N . VAL A 1 106 ? 8.244 -2.497 -4.581 1.00 96.06 106 VAL A N 1
ATOM 863 C CA . VAL A 1 106 ? 8.888 -2.418 -3.259 1.00 96.06 106 VAL A CA 1
ATOM 864 C C . VAL A 1 106 ? 8.408 -3.558 -2.363 1.00 96.06 106 VAL A C 1
ATOM 866 O O . VAL A 1 106 ? 7.241 -3.933 -2.391 1.00 96.06 106 VAL A O 1
ATOM 869 N N . GLY A 1 107 ? 9.305 -4.125 -1.562 1.00 93.88 107 GLY A N 1
ATOM 870 C CA . GLY A 1 107 ? 9.048 -5.293 -0.716 1.00 93.88 107 GLY A CA 1
ATOM 871 C C . GLY A 1 107 ? 10.356 -5.917 -0.237 1.00 93.88 107 GLY A C 1
ATOM 872 O O . GLY A 1 107 ? 11.418 -5.611 -0.785 1.00 93.88 107 GLY A O 1
ATOM 873 N N . LEU A 1 108 ? 10.294 -6.814 0.746 1.00 91.62 108 LEU A N 1
ATOM 874 C CA . LEU A 1 108 ? 11.480 -7.528 1.233 1.00 91.62 108 LEU A CA 1
ATOM 875 C C . LEU A 1 108 ? 11.987 -8.578 0.229 1.00 91.62 108 LEU A C 1
ATOM 877 O O . LEU A 1 108 ? 11.337 -8.902 -0.775 1.00 91.62 108 LEU A O 1
ATOM 881 N N . SER A 1 109 ? 13.181 -9.104 0.466 1.00 88.38 109 SER A N 1
ATOM 882 C CA . SER A 1 109 ? 13.747 -10.240 -0.251 1.00 88.38 109 SER A CA 1
ATOM 883 C C . SER A 1 109 ? 12.835 -11.454 -0.100 1.00 88.38 109 SER A C 1
ATOM 885 O O . SER A 1 109 ? 12.192 -11.678 0.925 1.00 88.38 109 SER A O 1
ATOM 887 N N . GLY A 1 110 ? 12.701 -12.212 -1.185 1.00 86.06 110 GLY A N 1
ATOM 888 C CA . GLY A 1 110 ? 11.773 -13.338 -1.250 1.00 86.06 110 GLY A CA 1
ATOM 889 C C . GLY A 1 110 ? 10.293 -12.967 -1.414 1.00 86.06 110 GLY A C 1
ATOM 890 O O . GLY A 1 110 ? 9.509 -13.860 -1.717 1.00 86.06 110 GLY A O 1
ATOM 891 N N . SER A 1 111 ? 9.886 -11.689 -1.347 1.00 89.56 111 SER A N 1
ATOM 892 C CA . SER A 1 111 ? 8.468 -11.316 -1.531 1.00 89.56 111 SER A CA 1
ATOM 893 C C . SER A 1 111 ? 7.943 -11.518 -2.961 1.00 89.56 111 SER A C 1
ATOM 895 O O . SER A 1 111 ? 6.747 -11.402 -3.224 1.00 89.56 111 SER A O 1
ATOM 897 N N . GLY A 1 112 ? 8.828 -11.835 -3.910 1.00 89.69 112 GLY A N 1
ATOM 898 C CA . GLY A 1 112 ? 8.467 -12.147 -5.290 1.00 89.69 112 GLY A CA 1
ATOM 899 C C . GLY A 1 112 ? 8.393 -10.941 -6.227 1.00 89.69 112 GLY A C 1
ATOM 900 O O . GLY A 1 112 ? 7.802 -11.078 -7.293 1.00 89.69 112 GLY A O 1
ATOM 901 N N . LYS A 1 113 ? 9.007 -9.795 -5.888 1.00 93.12 113 LYS A N 1
ATOM 902 C CA . LYS A 1 113 ? 9.076 -8.581 -6.739 1.00 93.12 113 LYS A CA 1
ATOM 903 C C . LYS A 1 113 ? 9.505 -8.883 -8.177 1.00 93.12 113 LYS A C 1
ATOM 905 O O . LYS A 1 113 ? 8.741 -8.684 -9.119 1.00 93.12 113 LYS A O 1
ATOM 910 N N . THR A 1 114 ? 10.682 -9.480 -8.341 1.00 91.06 114 THR A N 1
ATOM 911 C CA . THR A 1 114 ? 11.240 -9.848 -9.647 1.00 91.06 114 THR A CA 1
ATOM 912 C C . THR A 1 114 ? 10.352 -10.844 -10.390 1.00 91.06 114 THR A C 1
ATOM 914 O O . THR A 1 114 ? 10.192 -10.764 -11.611 1.00 91.06 114 THR A O 1
ATOM 917 N N . SER A 1 115 ? 9.749 -11.799 -9.679 1.00 90.19 115 SER A N 1
ATOM 918 C CA . SER A 1 115 ? 8.835 -12.781 -10.273 1.00 90.19 115 SER A CA 1
ATOM 919 C C . SER A 1 115 ? 7.532 -12.130 -10.738 1.00 90.19 115 SER A C 1
ATOM 921 O O . SER A 1 115 ? 7.083 -12.410 -11.848 1.00 90.19 115 SER A O 1
ATOM 923 N N . ALA A 1 116 ? 6.975 -11.206 -9.951 1.00 92.06 116 ALA A N 1
ATOM 924 C CA . ALA A 1 116 ? 5.814 -10.400 -10.309 1.00 92.06 116 ALA A CA 1
ATOM 925 C C . ALA A 1 116 ? 6.103 -9.520 -11.533 1.00 92.06 116 ALA A C 1
ATOM 927 O O . ALA A 1 116 ? 5.343 -9.567 -12.496 1.00 92.06 116 ALA A O 1
ATOM 928 N N . MET A 1 117 ? 7.235 -8.804 -11.562 1.00 93.12 117 MET A N 1
ATOM 929 C CA . MET A 1 117 ? 7.642 -8.011 -12.729 1.00 93.12 117 MET A CA 1
ATOM 930 C C . MET A 1 117 ? 7.747 -8.877 -13.989 1.00 93.12 117 MET A C 1
ATOM 932 O O . MET A 1 117 ? 7.207 -8.521 -15.033 1.00 93.12 117 MET A O 1
ATOM 936 N N . ASN A 1 118 ? 8.407 -10.036 -13.907 1.00 89.88 118 ASN A N 1
ATOM 937 C CA . ASN A 1 118 ? 8.532 -10.932 -15.059 1.00 89.88 118 ASN A CA 1
ATOM 938 C C . ASN A 1 118 ? 7.183 -11.508 -15.503 1.00 89.88 118 ASN A C 1
ATOM 940 O O . ASN A 1 118 ? 6.976 -11.700 -16.700 1.00 89.88 118 ASN A O 1
ATOM 944 N N . LEU A 1 119 ? 6.269 -11.780 -14.568 1.00 89.56 119 LEU A N 1
ATOM 945 C CA . LEU A 1 119 ? 4.914 -12.211 -14.895 1.00 89.56 119 LEU A CA 1
ATOM 946 C C . LEU A 1 119 ? 4.156 -11.114 -15.650 1.00 89.56 119 LEU A C 1
ATOM 948 O O . LEU A 1 119 ? 3.574 -11.399 -16.694 1.00 89.56 119 LEU A O 1
ATOM 952 N N . ILE A 1 120 ? 4.222 -9.870 -15.164 1.00 92.00 120 ILE A N 1
ATOM 953 C CA . ILE A 1 120 ? 3.608 -8.706 -15.815 1.00 92.00 120 ILE A CA 1
ATOM 954 C C . ILE A 1 120 ? 4.161 -8.551 -17.236 1.00 92.00 120 ILE A C 1
ATOM 956 O O . ILE A 1 120 ? 3.387 -8.515 -18.186 1.00 92.00 120 ILE A O 1
ATOM 960 N N . LEU A 1 121 ? 5.489 -8.558 -17.397 1.00 89.31 121 LEU A N 1
ATOM 961 C CA . LEU A 1 121 ? 6.148 -8.422 -18.703 1.00 89.31 121 LEU A CA 1
ATOM 962 C C . LEU A 1 121 ? 5.736 -9.507 -19.701 1.00 89.31 121 LEU A C 1
ATOM 964 O O . LEU A 1 121 ? 5.572 -9.227 -20.882 1.00 89.31 121 LEU A O 1
ATOM 968 N N . ARG A 1 122 ? 5.565 -10.749 -19.236 1.00 85.81 122 ARG A N 1
ATOM 969 C CA . ARG A 1 122 ? 5.147 -11.864 -20.095 1.00 85.81 122 ARG A CA 1
ATOM 970 C C . ARG A 1 122 ? 3.671 -11.776 -20.477 1.00 85.81 122 ARG A C 1
ATOM 972 O O . ARG A 1 122 ? 3.316 -12.163 -21.577 1.00 85.81 122 ARG A O 1
ATOM 979 N N . ARG A 1 123 ? 2.799 -11.326 -19.571 1.00 85.81 123 ARG A N 1
ATOM 980 C CA . ARG A 1 123 ? 1.340 -11.489 -19.714 1.00 85.81 123 ARG A CA 1
ATOM 981 C C . ARG A 1 123 ? 0.594 -10.233 -20.140 1.00 85.81 123 ARG A C 1
ATOM 983 O O . ARG A 1 123 ? -0.559 -10.357 -20.531 1.00 85.81 123 ARG A O 1
ATOM 990 N N . ALA A 1 124 ? 1.224 -9.064 -20.082 1.00 81.88 124 ALA A N 1
ATOM 991 C CA . ALA A 1 124 ? 0.582 -7.791 -20.393 1.00 81.88 124 ALA A CA 1
ATOM 992 C C . ALA A 1 124 ? -0.031 -7.748 -21.805 1.00 81.88 124 ALA A C 1
ATOM 994 O O . ALA A 1 124 ? -1.203 -7.415 -21.936 1.00 81.88 124 ALA A O 1
ATOM 995 N N . ASP A 1 125 ? 0.718 -8.154 -22.834 1.00 73.00 125 ASP A N 1
ATOM 996 C CA . ASP A 1 125 ? 0.294 -8.021 -24.242 1.00 73.00 125 ASP A CA 1
ATOM 997 C C . ASP A 1 125 ? 0.147 -9.350 -24.991 1.00 73.00 125 ASP A C 1
ATOM 999 O O . ASP A 1 125 ? -0.156 -9.384 -26.184 1.00 73.00 125 ASP A O 1
ATOM 1003 N N . GLN A 1 126 ? 0.315 -10.470 -24.292 1.00 66.31 126 GLN A N 1
ATOM 1004 C CA . GLN A 1 126 ? 0.134 -11.786 -24.888 1.00 66.31 126 GLN A CA 1
ATOM 1005 C C . GLN A 1 126 ? -1.337 -12.214 -24.814 1.00 66.31 126 GLN A C 1
ATOM 1007 O O . GLN A 1 126 ? -2.044 -11.950 -23.841 1.00 66.31 126 GLN A O 1
ATOM 1012 N N . ARG A 1 127 ? -1.808 -12.920 -25.845 1.00 59.84 127 ARG A N 1
ATOM 1013 C CA . ARG A 1 127 ? -3.010 -13.752 -25.728 1.00 59.84 127 ARG A CA 1
ATOM 1014 C C . ARG A 1 127 ? -2.576 -15.126 -25.242 1.00 59.84 127 ARG A C 1
ATOM 1016 O O . ARG A 1 127 ? -1.541 -15.619 -25.676 1.00 59.84 127 ARG A O 1
ATOM 1023 N N . TYR A 1 128 ? -3.367 -15.737 -24.363 1.00 58.28 128 TYR A N 1
ATOM 1024 C CA . TYR A 1 128 ? -3.115 -17.101 -23.903 1.00 58.28 128 TYR A CA 1
ATOM 1025 C C . TYR A 1 128 ? -2.952 -18.041 -25.105 1.00 58.28 128 TYR A C 1
ATOM 1027 O O . TYR A 1 128 ? -3.898 -18.224 -25.873 1.00 58.28 128 TYR A O 1
ATOM 1035 N N . SER A 1 129 ? -1.763 -18.629 -25.257 1.00 61.16 129 SER A N 1
ATOM 1036 C CA . SER A 1 129 ? -1.506 -19.692 -26.221 1.00 61.16 129 SER A CA 1
ATOM 1037 C C . SER A 1 129 ? -1.184 -20.986 -25.471 1.00 61.16 129 SER A C 1
ATOM 1039 O O . SER A 1 129 ? -0.206 -21.036 -24.722 1.00 61.16 129 SER A O 1
ATOM 1041 N N . PRO A 1 130 ? -1.940 -22.077 -25.693 1.00 58.53 130 PRO A N 1
ATOM 1042 C CA . PRO A 1 130 ? -1.619 -23.387 -25.125 1.00 58.53 130 PRO A CA 1
ATOM 1043 C C . PRO A 1 130 ? -0.237 -23.917 -25.551 1.00 58.53 130 PRO A C 1
ATOM 1045 O O . PRO A 1 130 ? 0.267 -24.858 -24.946 1.00 58.53 130 PRO A O 1
ATOM 1048 N N . ARG A 1 131 ? 0.357 -23.344 -26.611 1.00 57.34 131 ARG A N 1
ATOM 1049 C CA . ARG A 1 131 ? 1.661 -23.728 -27.175 1.00 57.34 131 ARG A CA 1
ATOM 1050 C C . ARG A 1 131 ? 2.830 -22.875 -26.684 1.00 57.34 131 ARG A C 1
ATOM 1052 O O . ARG A 1 131 ? 3.939 -23.074 -27.176 1.00 57.34 131 ARG A O 1
ATOM 1059 N N . ASP A 1 132 ? 2.614 -21.937 -25.761 1.00 59.16 132 ASP A N 1
ATOM 1060 C CA . ASP A 1 132 ? 3.719 -21.130 -25.247 1.00 59.16 132 ASP A CA 1
ATOM 1061 C C . ASP A 1 132 ? 4.804 -22.039 -24.636 1.00 59.16 132 ASP A C 1
ATOM 1063 O O . ASP A 1 132 ? 4.483 -22.927 -23.827 1.00 59.16 132 ASP A O 1
ATOM 1067 N N . PRO A 1 133 ? 6.087 -21.845 -25.014 1.00 52.62 133 PRO A N 1
ATOM 1068 C CA . PRO A 1 133 ? 7.190 -22.626 -24.478 1.00 52.62 133 PRO A CA 1
ATOM 1069 C C . PRO A 1 133 ? 7.128 -22.650 -22.954 1.00 52.62 133 PRO A C 1
ATOM 1071 O O . PRO A 1 133 ? 6.793 -21.655 -22.316 1.00 52.62 133 PRO A O 1
ATOM 1074 N N . HIS A 1 134 ? 7.433 -23.801 -22.368 1.00 49.41 134 HIS A N 1
ATOM 1075 C CA . HIS A 1 134 ? 7.429 -24.023 -20.929 1.00 49.41 134 HIS A CA 1
ATOM 1076 C C . HIS A 1 134 ? 8.796 -23.617 -20.322 1.00 49.41 134 HIS A C 1
ATOM 1078 O O . HIS A 1 134 ? 9.685 -24.463 -20.282 1.00 49.41 134 HIS A O 1
ATOM 1084 N N . PRO A 1 135 ? 9.029 -22.381 -19.814 1.00 52.94 135 PRO A N 1
ATOM 1085 C CA . PRO A 1 135 ? 10.288 -22.063 -19.129 1.00 52.94 135 PRO A CA 1
ATOM 1086 C C . PRO A 1 135 ? 10.287 -22.744 -17.767 1.00 52.94 135 PRO A C 1
ATOM 1088 O O . PRO A 1 135 ? 9.437 -22.338 -16.987 1.00 52.94 135 PRO A O 1
ATOM 1091 N N . GLY A 1 136 ? 11.142 -23.753 -17.543 1.00 47.59 136 GLY A N 1
ATOM 1092 C CA . GLY A 1 136 ? 11.206 -24.741 -16.439 1.00 47.59 136 GLY A CA 1
ATOM 1093 C C . GLY A 1 136 ? 10.767 -24.352 -15.006 1.00 47.59 136 GLY A C 1
ATOM 1094 O O . GLY A 1 136 ? 10.095 -23.351 -14.782 1.00 47.59 136 GLY A O 1
ATOM 1095 N N . PRO A 1 137 ? 11.045 -25.180 -13.986 1.00 49.97 137 PRO A N 1
ATOM 1096 C CA . PRO A 1 137 ? 10.724 -24.809 -12.606 1.00 49.97 137 PRO A CA 1
ATOM 1097 C C . PRO A 1 137 ? 11.333 -23.436 -12.253 1.00 49.97 137 PRO A C 1
ATOM 1099 O O . PRO A 1 137 ? 12.365 -23.070 -12.820 1.00 49.97 137 PRO A O 1
ATOM 1102 N N . PRO A 1 138 ? 10.696 -22.643 -11.369 1.00 54.06 138 PRO A N 1
ATOM 1103 C CA . PRO A 1 138 ? 11.267 -21.382 -10.920 1.00 54.06 138 PRO A CA 1
ATOM 1104 C C . PRO A 1 138 ? 12.623 -21.665 -10.272 1.00 54.06 138 PRO A C 1
ATOM 1106 O O . PRO A 1 138 ? 12.695 -22.217 -9.178 1.00 54.06 138 PRO A O 1
ATOM 1109 N N . GLU A 1 139 ? 13.699 -21.333 -10.981 1.00 54.78 139 GLU A N 1
ATOM 1110 C CA . GLU A 1 139 ? 15.049 -21.501 -10.458 1.00 54.78 139 GLU A CA 1
ATOM 1111 C C . GLU A 1 139 ? 15.239 -20.618 -9.217 1.00 54.78 139 GLU A C 1
ATOM 1113 O O . GLU A 1 139 ? 14.707 -19.499 -9.187 1.00 54.78 139 GLU A O 1
ATOM 1118 N N . PRO A 1 140 ? 15.990 -21.085 -8.201 1.00 55.84 140 PRO A N 1
ATOM 1119 C CA . PRO A 1 140 ? 16.411 -20.244 -7.092 1.00 55.84 140 PRO A CA 1
ATOM 1120 C C . PRO A 1 140 ? 17.141 -19.031 -7.661 1.00 55.84 140 PRO A C 1
ATOM 1122 O O . PRO A 1 140 ? 18.174 -19.166 -8.316 1.00 55.84 140 PRO A O 1
ATOM 1125 N N . ARG A 1 141 ? 16.577 -17.840 -7.460 1.00 64.12 141 ARG A N 1
ATOM 1126 C CA . ARG A 1 141 ? 17.190 -16.607 -7.949 1.00 64.12 141 ARG A CA 1
ATOM 1127 C C . ARG A 1 141 ? 17.985 -15.952 -6.833 1.00 64.12 141 ARG A C 1
ATOM 1129 O O . ARG A 1 141 ? 17.482 -15.897 -5.708 1.00 64.12 141 ARG A O 1
ATOM 1136 N N . PRO A 1 142 ? 19.186 -15.433 -7.134 1.00 65.62 142 PRO A N 1
ATOM 1137 C CA . PRO A 1 142 ? 19.902 -14.602 -6.184 1.00 65.62 142 PRO A CA 1
ATOM 1138 C C . PRO A 1 142 ? 19.075 -13.355 -5.858 1.00 65.62 142 PRO A C 1
ATOM 1140 O O . PRO A 1 142 ? 18.225 -12.926 -6.646 1.00 65.62 142 PRO A O 1
ATOM 1143 N N . ALA A 1 143 ? 19.328 -12.782 -4.683 1.00 75.38 143 ALA A N 1
ATOM 1144 C CA . ALA A 1 143 ? 18.705 -11.532 -4.282 1.00 75.38 143 ALA A CA 1
ATOM 1145 C C . ALA A 1 143 ? 19.014 -10.424 -5.302 1.00 75.38 143 ALA A C 1
ATOM 1147 O O . ALA A 1 143 ? 20.118 -10.343 -5.844 1.00 75.38 143 ALA A O 1
ATOM 1148 N N . THR A 1 144 ? 18.032 -9.563 -5.565 1.00 80.12 144 THR A N 1
ATOM 1149 C CA . THR A 1 144 ? 18.212 -8.389 -6.422 1.00 80.12 144 THR A CA 1
ATOM 1150 C C . THR A 1 144 ? 19.159 -7.411 -5.732 1.00 80.12 144 THR A C 1
ATOM 1152 O O . THR A 1 144 ? 18.793 -6.820 -4.723 1.00 80.12 144 THR A O 1
ATOM 1155 N N . THR A 1 145 ? 20.366 -7.237 -6.270 1.00 81.69 145 THR A N 1
ATOM 1156 C CA . THR A 1 145 ? 21.411 -6.375 -5.684 1.00 81.69 145 THR A CA 1
ATOM 1157 C C . THR A 1 145 ? 21.422 -4.950 -6.238 1.00 81.69 145 THR A C 1
ATOM 1159 O O . THR A 1 145 ? 22.014 -4.066 -5.631 1.00 81.69 145 THR A O 1
ATOM 1162 N N . ARG A 1 146 ? 20.758 -4.698 -7.376 1.00 86.12 146 ARG A N 1
ATOM 1163 C CA . ARG A 1 146 ? 20.666 -3.375 -8.021 1.00 86.12 146 ARG A CA 1
ATOM 1164 C C . ARG A 1 146 ? 19.276 -3.102 -8.590 1.00 86.12 146 ARG A C 1
ATOM 1166 O O . ARG A 1 146 ? 18.580 -4.040 -8.974 1.00 86.12 146 ARG A O 1
ATOM 1173 N N . CYS A 1 147 ? 18.877 -1.830 -8.682 1.00 90.44 147 CYS A N 1
ATOM 1174 C CA . CYS A 1 147 ? 17.593 -1.458 -9.290 1.00 90.44 147 CYS A CA 1
ATOM 1175 C C . CYS A 1 147 ? 17.611 -1.760 -10.802 1.00 90.44 147 CYS A C 1
ATOM 1177 O O . CYS A 1 147 ? 18.527 -1.319 -11.500 1.00 90.44 147 CYS A O 1
ATOM 1179 N N . LEU A 1 148 ? 16.595 -2.451 -11.325 1.00 90.88 148 LEU A N 1
ATOM 1180 C CA . LEU A 1 148 ? 16.499 -2.841 -12.739 1.00 90.88 148 LEU A CA 1
ATOM 1181 C C . LEU A 1 148 ? 15.229 -2.274 -13.374 1.00 90.88 148 LEU A C 1
ATOM 1183 O O . LEU A 1 148 ? 14.127 -2.561 -12.917 1.00 90.88 148 LEU A O 1
ATOM 1187 N N . GLY A 1 149 ? 15.382 -1.497 -14.448 1.00 91.31 149 GLY A N 1
ATOM 1188 C CA . GLY A 1 149 ? 14.267 -0.954 -15.224 1.00 91.31 149 GLY A CA 1
ATOM 1189 C C . GLY A 1 149 ? 13.953 -1.811 -16.450 1.00 91.31 149 GLY A C 1
ATOM 1190 O O . GLY A 1 149 ? 14.858 -2.160 -17.204 1.00 91.31 149 GLY A O 1
ATOM 1191 N N . LYS A 1 150 ? 12.676 -2.122 -16.683 1.00 91.75 150 LYS A N 1
ATOM 1192 C CA . LYS A 1 150 ? 12.199 -2.767 -17.913 1.00 91.75 150 LYS A CA 1
ATOM 1193 C C . LYS A 1 150 ? 11.001 -2.029 -18.486 1.00 91.75 150 LYS A C 1
ATOM 1195 O O . LYS A 1 150 ? 10.062 -1.695 -17.764 1.00 91.75 150 LYS A O 1
ATOM 1200 N N . GLU A 1 151 ? 11.042 -1.780 -19.789 1.00 92.00 151 GLU A N 1
ATOM 1201 C CA . GLU A 1 151 ? 9.930 -1.160 -20.501 1.00 92.00 151 GLU A CA 1
ATOM 1202 C C . GLU A 1 151 ? 8.891 -2.196 -20.912 1.00 92.00 151 GLU A C 1
ATOM 1204 O O . GLU A 1 151 ? 9.212 -3.335 -21.253 1.00 92.00 151 GLU A O 1
ATOM 1209 N N . LEU A 1 152 ? 7.636 -1.772 -20.874 1.00 89.38 152 LEU A N 1
ATOM 1210 C CA . LEU A 1 152 ? 6.486 -2.550 -21.289 1.00 89.38 152 LEU A CA 1
ATOM 1211 C C . LEU A 1 152 ? 5.535 -1.634 -22.049 1.00 89.38 152 LEU A C 1
ATOM 1213 O O . LEU A 1 152 ? 5.228 -0.544 -21.578 1.00 89.38 152 LEU A O 1
ATOM 1217 N N . HIS A 1 153 ? 5.033 -2.092 -23.186 1.00 87.62 153 HIS A N 1
ATOM 1218 C CA . HIS A 1 153 ? 3.903 -1.457 -23.855 1.00 87.62 153 HIS A CA 1
ATOM 1219 C C . HIS A 1 153 ? 2.657 -2.265 -23.488 1.00 87.62 153 HIS A C 1
ATOM 1221 O O . HIS A 1 153 ? 2.747 -3.483 -23.372 1.00 87.62 153 HIS A O 1
ATOM 1227 N N . HIS A 1 154 ? 1.545 -1.595 -23.185 1.00 85.62 154 HIS A N 1
ATOM 1228 C CA . HIS A 1 154 ? 0.276 -2.267 -22.918 1.00 85.62 154 HIS A CA 1
ATOM 1229 C C . HIS A 1 154 ? -0.931 -1.399 -23.275 1.00 85.62 154 HIS A C 1
ATOM 1231 O O . HIS A 1 154 ? -1.186 -0.372 -22.634 1.00 85.62 154 HIS A O 1
ATOM 1237 N N . GLN A 1 155 ? -1.711 -1.844 -24.268 1.00 83.56 155 GLN A N 1
ATOM 1238 C CA . GLN A 1 155 ? -2.873 -1.122 -24.819 1.00 83.56 155 GLN A CA 1
ATOM 1239 C C . GLN A 1 155 ? -2.547 0.349 -25.152 1.00 83.56 155 GLN A C 1
ATOM 1241 O O . GLN A 1 155 ? -3.210 1.259 -24.657 1.00 83.56 155 GLN A O 1
ATOM 1246 N N . GLY A 1 156 ? -1.481 0.577 -25.924 1.00 79.62 156 GLY A N 1
ATOM 1247 C CA . GLY A 1 156 ? -1.079 1.924 -26.352 1.00 79.62 156 GLY A CA 1
ATOM 1248 C C . GLY A 1 156 ? -0.489 2.813 -25.251 1.00 79.62 156 GLY A C 1
ATOM 1249 O O . GLY A 1 156 ? -0.412 4.018 -25.431 1.00 79.62 156 GLY A O 1
ATOM 1250 N N . GLN A 1 157 ? -0.093 2.252 -24.101 1.00 84.31 157 GLN A N 1
ATOM 1251 C CA . GLN A 1 157 ? 0.575 2.992 -23.027 1.00 84.31 157 GLN A CA 1
ATOM 1252 C C . GLN A 1 157 ? 1.934 2.375 -22.695 1.00 84.31 157 GLN A C 1
ATOM 1254 O O . GLN A 1 157 ? 2.051 1.155 -22.547 1.00 84.31 157 GLN A O 1
ATOM 1259 N N . ARG A 1 158 ? 2.945 3.231 -22.519 1.00 89.75 158 ARG A N 1
ATOM 1260 C CA . ARG A 1 158 ? 4.303 2.853 -22.109 1.00 89.75 158 ARG A CA 1
ATOM 1261 C C . ARG A 1 158 ? 4.435 2.827 -20.591 1.00 89.75 158 ARG A C 1
ATOM 1263 O O . ARG A 1 158 ? 4.154 3.813 -19.909 1.00 89.75 158 ARG A O 1
ATOM 1270 N N . PHE A 1 159 ? 4.937 1.720 -20.067 1.00 93.00 159 PHE A N 1
ATOM 1271 C CA . PHE A 1 159 ? 5.255 1.509 -18.663 1.00 93.00 159 PHE A CA 1
ATOM 1272 C C . PHE A 1 159 ? 6.762 1.315 -18.480 1.00 93.00 159 PHE A C 1
ATOM 1274 O O . PHE A 1 159 ? 7.419 0.656 -19.283 1.00 93.00 159 PHE A O 1
ATOM 1281 N N . LEU A 1 160 ? 7.308 1.855 -17.391 1.00 94.81 160 LEU A N 1
ATOM 1282 C CA . LEU A 1 160 ? 8.620 1.492 -16.862 1.00 94.81 160 LEU A CA 1
ATOM 1283 C C . LEU A 1 160 ? 8.419 0.740 -15.557 1.00 94.81 160 LEU A C 1
ATOM 1285 O O . LEU A 1 160 ? 8.056 1.354 -14.559 1.00 94.81 160 LEU A O 1
ATOM 1289 N N . LEU A 1 161 ? 8.680 -0.560 -15.550 1.00 96.31 161 LEU A N 1
ATOM 1290 C CA . LEU A 1 161 ? 8.699 -1.349 -14.326 1.00 96.31 161 LEU A CA 1
ATOM 1291 C C . LEU A 1 161 ? 10.108 -1.298 -13.736 1.00 96.31 161 LEU A C 1
ATOM 1293 O O . LEU A 1 161 ? 11.069 -1.641 -14.422 1.00 96.31 161 LEU A O 1
ATOM 1297 N N . VAL A 1 162 ? 10.232 -0.861 -12.487 1.00 95.56 162 VAL A N 1
ATOM 1298 C CA . VAL A 1 162 ? 11.501 -0.820 -11.755 1.00 95.56 162 VAL A CA 1
ATOM 1299 C C . VAL A 1 162 ? 11.451 -1.859 -10.645 1.00 95.56 162 VAL A C 1
ATOM 1301 O O . VAL A 1 162 ? 10.713 -1.702 -9.672 1.00 95.56 162 VAL A O 1
ATOM 1304 N N . ASP A 1 163 ? 12.231 -2.922 -10.798 1.00 94.19 163 ASP A N 1
ATOM 1305 C CA . ASP A 1 163 ? 12.491 -3.886 -9.731 1.00 94.19 163 ASP A CA 1
ATOM 1306 C C . ASP A 1 163 ? 13.539 -3.310 -8.784 1.00 94.19 163 ASP A C 1
ATOM 1308 O O . ASP A 1 163 ? 14.575 -2.811 -9.239 1.00 94.19 163 ASP A O 1
ATOM 1312 N N . THR A 1 164 ? 13.268 -3.353 -7.482 1.00 92.94 164 THR A N 1
ATOM 1313 C CA . THR A 1 164 ? 14.156 -2.778 -6.470 1.00 92.94 164 THR A CA 1
ATOM 1314 C C . THR A 1 164 ? 14.847 -3.870 -5.656 1.00 92.94 164 THR A C 1
ATOM 1316 O O . THR A 1 164 ? 14.251 -4.915 -5.377 1.00 92.94 164 THR A O 1
ATOM 1319 N N . PRO A 1 165 ? 16.080 -3.623 -5.194 1.00 91.25 165 PRO A N 1
ATOM 1320 C CA . PRO A 1 165 ? 16.635 -4.303 -4.032 1.00 91.25 165 PRO A CA 1
ATOM 1321 C C . PRO A 1 165 ? 15.796 -4.038 -2.776 1.00 91.25 165 PRO A C 1
ATOM 1323 O O . PRO A 1 165 ? 14.781 -3.328 -2.807 1.00 91.25 165 PRO A O 1
ATOM 1326 N N . GLU A 1 166 ? 16.230 -4.602 -1.653 1.00 87.81 166 GLU A N 1
ATOM 1327 C CA . GLU A 1 166 ? 15.745 -4.143 -0.354 1.00 87.81 166 GLU A CA 1
ATOM 1328 C C . GLU A 1 166 ? 16.157 -2.684 -0.135 1.00 87.81 166 GLU A C 1
ATOM 1330 O O . GLU A 1 166 ? 17.297 -2.293 -0.378 1.00 87.81 166 GLU A O 1
ATOM 1335 N N . LEU A 1 167 ? 15.184 -1.863 0.264 1.00 86.88 167 LEU A N 1
ATOM 1336 C CA . LEU A 1 167 ? 15.404 -0.441 0.539 1.00 86.88 167 LEU A CA 1
ATOM 1337 C C . LEU A 1 167 ? 15.890 -0.197 1.968 1.00 86.88 167 LEU A C 1
ATOM 1339 O O . LEU A 1 167 ? 16.280 0.925 2.283 1.00 86.88 167 LEU A O 1
ATOM 1343 N N . LEU A 1 168 ? 15.816 -1.219 2.819 1.00 83.31 168 LEU A N 1
ATOM 1344 C CA . LEU A 1 168 ? 16.290 -1.182 4.192 1.00 83.31 168 LEU A CA 1
ATOM 1345 C C . LEU A 1 168 ? 17.571 -2.008 4.305 1.00 83.31 168 LEU A C 1
ATOM 1347 O O . LEU A 1 168 ? 17.695 -3.027 3.627 1.00 83.31 168 LEU A O 1
ATOM 1351 N N . ASP A 1 169 ? 18.509 -1.548 5.123 1.00 79.06 169 ASP A N 1
ATOM 1352 C CA . ASP A 1 169 ? 19.675 -2.320 5.545 1.00 79.06 169 ASP A CA 1
ATOM 1353 C C . ASP A 1 169 ? 19.340 -3.256 6.725 1.00 79.06 169 ASP A C 1
ATOM 1355 O O . ASP A 1 169 ? 18.190 -3.346 7.165 1.00 79.06 169 ASP A O 1
ATOM 1359 N N . GLU A 1 170 ? 20.344 -3.988 7.218 1.00 76.06 170 GLU A N 1
ATOM 1360 C CA . GLU A 1 170 ? 20.186 -4.961 8.311 1.00 76.06 170 GLU A CA 1
ATOM 1361 C C . GLU A 1 170 ? 19.757 -4.314 9.641 1.00 76.06 170 GLU A C 1
ATOM 1363 O O . GLU A 1 170 ? 19.124 -4.978 10.463 1.00 76.06 170 GLU A O 1
ATOM 1368 N N . ASP A 1 171 ? 20.031 -3.018 9.824 1.00 78.25 171 ASP A N 1
ATOM 1369 C CA . ASP A 1 171 ? 19.637 -2.232 10.998 1.00 78.25 171 ASP A CA 1
ATOM 1370 C C . ASP A 1 171 ? 18.226 -1.622 10.847 1.00 78.25 171 ASP A C 1
ATOM 1372 O O . ASP A 1 171 ? 17.744 -0.895 11.723 1.00 78.25 171 ASP A O 1
ATOM 1376 N N . GLY A 1 172 ? 17.546 -1.890 9.725 1.00 73.00 172 GLY A N 1
ATOM 1377 C CA . GLY A 1 172 ? 16.236 -1.326 9.400 1.00 73.00 172 GLY A CA 1
ATOM 1378 C C . GLY A 1 172 ? 16.289 0.154 9.002 1.00 73.00 172 GLY A C 1
ATOM 1379 O O . GLY A 1 172 ? 15.243 0.819 8.938 1.00 73.00 172 GLY A O 1
ATOM 1380 N N . ALA A 1 173 ? 17.484 0.689 8.739 1.00 82.12 173 ALA A N 1
ATOM 1381 C CA . ALA A 1 173 ? 17.689 2.028 8.218 1.00 82.12 173 ALA A CA 1
ATOM 1382 C C . ALA A 1 173 ? 17.606 2.040 6.686 1.00 82.12 173 ALA A C 1
ATOM 1384 O O . ALA A 1 173 ? 17.717 1.029 6.002 1.00 82.12 173 ALA A O 1
ATOM 1385 N N . GLU A 1 174 ? 17.315 3.209 6.123 1.00 85.06 174 GLU A N 1
ATOM 1386 C CA . GLU A 1 174 ? 17.142 3.366 4.682 1.00 85.06 174 GLU A CA 1
ATOM 1387 C C . GLU A 1 174 ? 18.488 3.311 3.949 1.00 85.06 174 GLU A C 1
ATOM 1389 O O . GLU A 1 174 ? 19.371 4.136 4.193 1.00 85.06 174 GLU A O 1
ATOM 1394 N N . ASN A 1 175 ? 18.598 2.432 2.952 1.00 88.56 175 ASN A N 1
ATOM 1395 C CA . ASN A 1 175 ? 19.716 2.447 2.019 1.00 88.56 175 ASN A CA 1
ATOM 1396 C C . ASN A 1 175 ? 19.531 3.579 0.994 1.00 88.56 175 ASN A C 1
ATOM 1398 O O . ASN A 1 175 ? 18.919 3.418 -0.068 1.00 88.56 175 ASN A O 1
ATOM 1402 N N . LEU A 1 176 ? 20.066 4.752 1.337 1.00 88.50 176 LEU A N 1
ATOM 1403 C CA . LEU A 1 176 ? 19.891 5.991 0.580 1.00 88.50 176 LEU A CA 1
ATOM 1404 C C . LEU A 1 176 ? 20.350 5.882 -0.881 1.00 88.50 176 LEU A C 1
ATOM 1406 O O . LEU A 1 176 ? 19.708 6.436 -1.773 1.00 88.50 176 LEU A O 1
ATOM 1410 N N . GLU A 1 177 ? 21.446 5.167 -1.134 1.00 89.06 177 GLU A N 1
ATOM 1411 C CA . GLU A 1 177 ? 22.009 5.014 -2.477 1.00 89.06 177 GLU A CA 1
ATOM 1412 C C . GLU A 1 177 ? 21.079 4.182 -3.368 1.00 89.06 177 GLU A C 1
ATOM 1414 O O . GLU A 1 177 ? 20.761 4.602 -4.482 1.00 89.06 177 GLU A O 1
ATOM 1419 N N . VAL A 1 178 ? 20.536 3.079 -2.840 1.00 90.19 178 VAL A N 1
ATOM 1420 C CA . VAL A 1 178 ? 19.536 2.259 -3.543 1.00 90.19 178 VAL A CA 1
ATOM 1421 C C . VAL A 1 178 ? 18.260 3.060 -3.810 1.00 90.19 178 VAL A C 1
ATOM 1423 O O . VAL A 1 178 ? 17.708 3.008 -4.912 1.00 90.19 178 VAL A O 1
ATOM 1426 N N . VAL A 1 179 ? 17.793 3.847 -2.836 1.00 90.88 179 VAL A N 1
ATOM 1427 C CA . VAL A 1 179 ? 16.619 4.716 -3.015 1.00 90.88 179 VAL A CA 1
ATOM 1428 C C . VAL A 1 179 ? 16.853 5.725 -4.139 1.00 90.88 179 VAL A C 1
ATOM 1430 O O . VAL A 1 179 ? 16.008 5.854 -5.031 1.00 90.88 179 VAL A O 1
ATOM 1433 N N . LYS A 1 180 ? 18.003 6.412 -4.145 1.00 91.69 180 LYS A N 1
ATOM 1434 C CA . LYS A 1 180 ? 18.375 7.353 -5.213 1.00 91.69 180 LYS A CA 1
ATOM 1435 C C . LYS A 1 180 ? 18.433 6.664 -6.568 1.00 91.69 180 LYS A C 1
ATOM 1437 O O . LYS A 1 180 ? 17.910 7.207 -7.537 1.00 91.69 180 LYS A O 1
ATOM 1442 N N . ASP A 1 181 ? 19.008 5.471 -6.637 1.00 91.69 181 ASP A N 1
ATOM 1443 C CA . ASP A 1 181 ? 19.129 4.696 -7.871 1.00 91.69 181 ASP A CA 1
ATOM 1444 C C . ASP A 1 181 ? 17.768 4.309 -8.447 1.00 91.69 181 ASP A C 1
ATOM 1446 O O . ASP A 1 181 ? 17.535 4.428 -9.654 1.00 91.69 181 ASP A O 1
ATOM 1450 N N . CYS A 1 182 ? 16.849 3.882 -7.589 1.00 92.06 182 CYS A N 1
ATOM 1451 C CA . CYS A 1 182 ? 15.501 3.507 -7.981 1.00 92.06 182 CYS A CA 1
ATOM 1452 C C . CYS A 1 182 ? 14.667 4.738 -8.399 1.00 92.06 182 CYS A C 1
ATOM 1454 O O . CYS A 1 182 ? 13.969 4.692 -9.416 1.00 92.06 182 CYS A O 1
ATOM 1456 N N . LEU A 1 183 ? 14.785 5.868 -7.689 1.00 92.50 183 LEU A N 1
ATOM 1457 C CA . LEU A 1 183 ? 14.137 7.134 -8.065 1.00 92.50 183 LEU A CA 1
ATOM 1458 C C . LEU A 1 183 ? 14.711 7.730 -9.358 1.00 92.50 183 LEU A C 1
ATOM 1460 O O . LEU A 1 183 ? 13.956 8.251 -10.178 1.00 92.50 183 LEU A O 1
ATOM 1464 N N . ALA A 1 184 ? 16.023 7.617 -9.573 1.00 92.75 184 ALA A N 1
ATOM 1465 C CA . ALA A 1 184 ? 16.696 8.073 -10.785 1.00 92.75 184 ALA A CA 1
ATOM 1466 C C . ALA A 1 184 ? 16.206 7.312 -12.027 1.00 92.75 184 ALA A C 1
ATOM 1468 O O . ALA A 1 184 ? 15.937 7.926 -13.062 1.00 92.75 184 ALA A O 1
ATOM 1469 N N . LEU A 1 185 ? 16.008 5.991 -11.926 1.00 91.94 185 LEU A N 1
ATOM 1470 C CA . LEU A 1 185 ? 15.391 5.210 -13.006 1.00 91.94 185 LEU A CA 1
ATOM 1471 C C . LEU A 1 185 ? 13.956 5.660 -13.291 1.00 91.94 185 LEU A C 1
ATOM 1473 O O . LEU A 1 185 ? 13.557 5.723 -14.453 1.00 91.94 185 LEU A O 1
ATOM 1477 N N . ALA A 1 186 ? 13.203 6.000 -12.246 1.00 91.81 186 ALA A N 1
ATOM 1478 C CA . ALA A 1 186 ? 11.799 6.378 -12.334 1.00 91.81 186 ALA A CA 1
ATOM 1479 C C . ALA A 1 186 ? 11.549 7.863 -12.653 1.00 91.81 186 ALA A C 1
ATOM 1481 O O . ALA A 1 186 ? 10.397 8.285 -12.577 1.00 91.81 186 ALA A O 1
ATOM 1482 N N . LEU A 1 187 ? 12.576 8.648 -13.010 1.00 90.12 187 LEU A N 1
ATOM 1483 C CA . LEU A 1 187 ? 12.438 10.066 -13.367 1.00 90.12 187 LEU A CA 1
ATOM 1484 C C . LEU A 1 187 ? 11.303 10.320 -14.379 1.00 90.12 187 LEU A C 1
ATOM 1486 O O . LEU A 1 187 ? 11.178 9.550 -15.336 1.00 90.12 187 LEU A O 1
ATOM 1490 N N . PRO A 1 188 ? 10.520 11.410 -14.230 1.00 88.12 188 PRO A N 1
ATOM 1491 C CA . PRO A 1 188 ? 10.620 12.501 -13.233 1.00 88.12 188 PRO A CA 1
ATOM 1492 C C . PRO A 1 188 ? 10.261 12.119 -11.783 1.00 88.12 188 PRO A C 1
ATOM 1494 O O . PRO A 1 188 ? 10.538 12.878 -10.859 1.00 88.12 188 PRO A O 1
ATOM 1497 N N . GLY A 1 189 ? 9.688 10.938 -11.580 1.00 90.44 189 GLY A N 1
ATOM 1498 C CA . GLY A 1 189 ? 9.336 10.356 -10.291 1.00 90.44 189 GLY A CA 1
ATOM 1499 C C . GLY A 1 189 ? 8.406 9.158 -10.506 1.00 90.44 189 GLY A C 1
ATOM 1500 O O . GLY A 1 189 ? 7.796 9.048 -11.574 1.00 90.44 189 GLY A O 1
ATOM 1501 N N . PRO A 1 190 ? 8.283 8.239 -9.535 1.00 94.00 190 PRO A N 1
ATOM 1502 C CA . PRO A 1 190 ? 7.360 7.114 -9.647 1.00 94.00 190 PRO A CA 1
ATOM 1503 C C . PRO A 1 190 ? 5.918 7.596 -9.792 1.00 94.00 190 PRO A C 1
ATOM 1505 O O . PRO A 1 190 ? 5.482 8.473 -9.053 1.00 94.00 190 PRO A O 1
ATOM 1508 N N . HIS A 1 191 ? 5.146 7.001 -10.694 1.00 95.56 191 HIS A N 1
ATOM 1509 C CA . HIS A 1 191 ? 3.706 7.256 -10.761 1.00 95.56 191 HIS A CA 1
ATOM 1510 C C . HIS A 1 191 ? 2.958 6.381 -9.754 1.00 95.56 191 HIS A C 1
ATOM 1512 O O . HIS A 1 191 ? 2.053 6.859 -9.069 1.00 95.56 191 HIS A O 1
ATOM 1518 N N . VAL A 1 192 ? 3.368 5.112 -9.646 1.00 97.31 192 VAL A N 1
ATOM 1519 C CA . VAL A 1 192 ? 2.773 4.114 -8.750 1.00 97.31 192 VAL A CA 1
ATOM 1520 C C . VAL A 1 192 ? 3.860 3.308 -8.045 1.00 97.31 192 VAL A C 1
ATOM 1522 O O . VAL A 1 192 ? 4.892 2.986 -8.639 1.00 97.31 192 VAL A O 1
ATOM 1525 N N . VAL A 1 193 ? 3.607 2.941 -6.788 1.00 97.94 193 VAL A N 1
ATOM 1526 C CA . VAL A 1 193 ? 4.395 1.934 -6.063 1.00 97.94 193 VAL A CA 1
ATOM 1527 C C . VAL A 1 193 ? 3.578 0.652 -5.913 1.00 97.94 193 VAL A C 1
ATOM 1529 O O . VAL A 1 193 ? 2.446 0.672 -5.434 1.00 97.94 193 VAL A O 1
ATOM 1532 N N . LEU A 1 194 ? 4.138 -0.483 -6.315 1.00 98.31 194 LEU A N 1
ATOM 1533 C CA . LEU A 1 194 ? 3.575 -1.798 -6.025 1.00 98.31 194 LEU A CA 1
ATOM 1534 C C . LEU A 1 194 ? 4.226 -2.337 -4.753 1.00 98.31 194 LEU A C 1
ATOM 1536 O O . LEU A 1 194 ? 5.423 -2.609 -4.749 1.00 98.31 194 LEU A O 1
ATOM 1540 N N . LEU A 1 195 ? 3.445 -2.492 -3.686 1.00 97.56 195 LEU A N 1
ATOM 1541 C CA . LEU A 1 195 ? 3.904 -3.060 -2.418 1.00 97.56 195 LEU A CA 1
ATOM 1542 C C . LEU A 1 195 ? 3.722 -4.575 -2.453 1.00 97.56 195 LEU A C 1
ATOM 1544 O O . LEU A 1 195 ? 2.598 -5.064 -2.368 1.00 97.56 195 LEU A O 1
ATOM 1548 N N . VAL A 1 196 ? 4.814 -5.308 -2.635 1.00 95.81 196 VAL A N 1
ATOM 1549 C CA . VAL A 1 196 ? 4.800 -6.739 -2.936 1.00 95.81 196 VAL A CA 1
ATOM 1550 C C . VAL A 1 196 ? 5.030 -7.561 -1.671 1.00 95.81 196 VAL A C 1
ATOM 1552 O O . VAL A 1 196 ? 6.116 -7.508 -1.091 1.00 95.81 196 VAL A O 1
ATOM 1555 N N . PHE A 1 197 ? 4.036 -8.371 -1.306 1.00 93.00 197 PHE A N 1
ATOM 1556 C CA . PHE A 1 197 ? 4.043 -9.272 -0.151 1.00 93.00 197 PHE A CA 1
ATOM 1557 C C . PHE A 1 197 ? 3.763 -10.703 -0.587 1.00 93.00 197 PHE A C 1
ATOM 1559 O O . PHE A 1 197 ? 2.953 -10.932 -1.483 1.00 93.00 197 PHE A O 1
ATOM 1566 N N . GLN A 1 198 ? 4.367 -11.678 0.084 1.00 89.69 198 GLN A N 1
ATOM 1567 C CA . GLN A 1 198 ? 4.025 -13.081 -0.131 1.00 89.69 198 GLN A CA 1
ATOM 1568 C C . GLN A 1 198 ? 2.802 -13.458 0.715 1.00 89.69 198 GLN A C 1
ATOM 1570 O O . GLN A 1 198 ? 2.731 -13.141 1.901 1.00 89.69 198 GLN A O 1
ATOM 1575 N N . THR A 1 199 ? 1.817 -14.151 0.140 1.00 85.94 199 THR A N 1
ATOM 1576 C CA . THR A 1 199 ? 0.660 -14.623 0.920 1.00 85.94 199 THR A CA 1
ATOM 1577 C C . THR A 1 199 ? 1.076 -15.591 2.024 1.00 85.94 199 THR A C 1
ATOM 1579 O O . THR A 1 199 ? 1.931 -16.447 1.807 1.00 85.94 199 THR A O 1
ATOM 1582 N N . GLY A 1 200 ? 0.408 -15.509 3.175 1.00 80.00 200 GLY A N 1
ATOM 1583 C CA . GLY A 1 200 ? 0.651 -16.388 4.323 1.00 80.00 200 GLY A CA 1
ATOM 1584 C C . GLY A 1 200 ? 1.809 -15.939 5.215 1.00 80.00 200 GLY A C 1
ATOM 1585 O O . GLY A 1 200 ? 2.060 -16.570 6.238 1.00 80.00 200 GLY A O 1
ATOM 1586 N N . ARG A 1 201 ? 2.488 -14.843 4.861 1.00 77.75 201 ARG A N 1
ATOM 1587 C CA . ARG A 1 201 ? 3.601 -14.277 5.617 1.00 77.75 201 ARG A CA 1
ATOM 1588 C C . ARG A 1 201 ? 3.418 -12.761 5.721 1.00 77.75 201 ARG A C 1
ATOM 1590 O O . ARG A 1 201 ? 3.302 -12.079 4.712 1.00 77.75 201 ARG A O 1
ATOM 1597 N N . PHE A 1 202 ? 3.361 -12.259 6.951 1.00 87.56 202 PHE A N 1
ATOM 1598 C CA . PHE A 1 202 ? 3.522 -10.841 7.263 1.00 87.56 202 PHE A CA 1
ATOM 1599 C C . PHE A 1 202 ? 4.458 -10.737 8.467 1.00 87.56 202 PHE A C 1
ATOM 1601 O O . PHE A 1 202 ? 4.139 -11.224 9.551 1.00 87.56 202 PHE A O 1
ATOM 1608 N N . THR A 1 203 ? 5.642 -10.187 8.248 1.00 90.62 203 THR A N 1
ATOM 1609 C CA . THR A 1 203 ? 6.757 -10.161 9.196 1.00 90.62 203 THR A CA 1
ATOM 1610 C C . THR A 1 203 ? 6.918 -8.790 9.843 1.00 90.62 203 THR A C 1
ATOM 1612 O O . THR A 1 203 ? 6.419 -7.783 9.341 1.00 90.62 203 THR A O 1
ATOM 1615 N N . GLN A 1 204 ? 7.673 -8.734 10.941 1.00 90.56 204 GLN A N 1
ATOM 1616 C CA . GLN A 1 204 ? 8.047 -7.463 11.559 1.00 90.56 204 GLN A CA 1
ATOM 1617 C C . GLN A 1 204 ? 8.829 -6.560 10.589 1.00 90.56 204 GLN A C 1
ATOM 1619 O O . GLN A 1 204 ? 8.500 -5.383 10.480 1.00 90.56 204 GLN A O 1
ATOM 1624 N N . GLY A 1 205 ? 9.766 -7.113 9.810 1.00 90.62 205 GLY A N 1
ATOM 1625 C CA . GLY A 1 205 ? 10.499 -6.342 8.799 1.00 90.62 205 GLY A CA 1
ATOM 1626 C C . GLY A 1 205 ? 9.586 -5.743 7.720 1.00 90.62 205 GLY A C 1
ATOM 1627 O O . GLY A 1 205 ? 9.829 -4.647 7.225 1.00 90.62 205 GLY A O 1
ATOM 1628 N N . GLU A 1 206 ? 8.479 -6.412 7.375 1.00 92.50 206 GLU A N 1
ATOM 1629 C CA . GLU A 1 206 ? 7.478 -5.850 6.456 1.00 92.50 206 GLU A CA 1
ATOM 1630 C C . GLU A 1 206 ? 6.700 -4.699 7.105 1.00 92.50 206 GLU A C 1
ATOM 1632 O O . GLU A 1 206 ? 6.397 -3.712 6.434 1.00 92.50 206 GLU A O 1
ATOM 1637 N N . ALA A 1 207 ? 6.414 -4.776 8.408 1.00 92.56 207 ALA A N 1
ATOM 1638 C CA . ALA A 1 207 ? 5.825 -3.663 9.149 1.00 92.56 207 ALA A CA 1
ATOM 1639 C C . ALA A 1 207 ? 6.785 -2.460 9.243 1.00 92.56 207 ALA A C 1
ATOM 1641 O O . ALA A 1 207 ? 6.354 -1.318 9.068 1.00 92.56 207 ALA A O 1
ATOM 1642 N N . G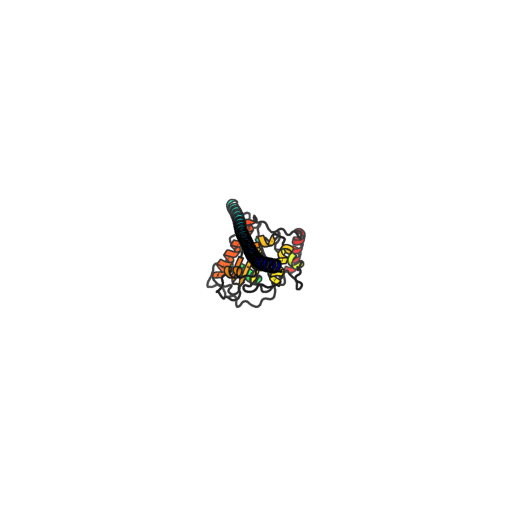LU A 1 208 ? 8.078 -2.707 9.453 1.00 91.50 208 GLU A N 1
ATOM 1643 C CA . GLU A 1 208 ? 9.126 -1.681 9.473 1.00 91.50 208 GLU A CA 1
ATOM 1644 C C . GLU A 1 208 ? 9.281 -1.013 8.102 1.00 91.50 208 GLU A C 1
ATOM 1646 O O . GLU A 1 208 ? 9.230 0.215 8.014 1.00 91.50 208 GLU A O 1
ATOM 1651 N N . LEU A 1 209 ? 9.334 -1.796 7.018 1.00 92.25 209 LEU A N 1
ATOM 1652 C CA . LEU A 1 209 ? 9.316 -1.283 5.644 1.00 92.25 209 LEU A CA 1
ATOM 1653 C C . LEU A 1 209 ? 8.134 -0.339 5.415 1.00 92.25 209 LEU A C 1
ATOM 1655 O O . LEU A 1 209 ? 8.312 0.783 4.937 1.00 92.25 209 LEU A O 1
ATOM 1659 N N . LEU A 1 210 ? 6.928 -0.761 5.800 1.00 93.50 210 LEU A N 1
ATOM 1660 C CA . LEU A 1 210 ? 5.715 0.042 5.649 1.00 93.50 210 LEU A CA 1
ATOM 1661 C C . LEU A 1 210 ? 5.763 1.355 6.441 1.00 93.50 210 LEU A C 1
ATOM 1663 O O . LEU A 1 210 ? 5.258 2.375 5.963 1.00 93.50 210 LEU A O 1
ATOM 1667 N N . ALA A 1 211 ? 6.387 1.355 7.620 1.00 91.75 211 ALA A N 1
ATOM 1668 C CA . ALA A 1 211 ? 6.582 2.555 8.428 1.00 91.75 211 ALA A CA 1
ATOM 1669 C C . ALA A 1 211 ? 7.612 3.526 7.818 1.00 91.75 211 ALA A C 1
ATOM 1671 O O . ALA A 1 211 ? 7.496 4.740 8.010 1.00 91.75 211 ALA A O 1
ATOM 1672 N N . GLN A 1 212 ? 8.598 3.020 7.069 1.00 90.25 212 GLN A N 1
ATOM 1673 C CA . GLN A 1 212 ? 9.637 3.834 6.427 1.00 90.25 212 GLN A CA 1
ATOM 1674 C C . GLN A 1 212 ? 9.194 4.437 5.086 1.00 90.25 212 GLN A C 1
ATOM 1676 O O . GLN A 1 212 ? 9.635 5.536 4.751 1.00 90.25 212 GLN A O 1
ATOM 1681 N N . LEU A 1 213 ? 8.267 3.808 4.352 1.00 92.25 213 LEU A N 1
ATOM 1682 C CA . LEU A 1 213 ? 7.820 4.284 3.031 1.00 92.25 213 LEU A CA 1
ATOM 1683 C C . LEU A 1 213 ? 7.485 5.789 2.965 1.00 92.25 213 LEU A C 1
ATOM 1685 O O . LEU A 1 213 ? 7.956 6.443 2.030 1.00 92.25 213 LEU A O 1
ATOM 1689 N N . PRO A 1 214 ? 6.712 6.385 3.903 1.00 91.62 214 PRO A N 1
ATOM 1690 C CA . PRO A 1 214 ? 6.386 7.810 3.836 1.00 91.62 214 PRO A CA 1
ATOM 1691 C C . PRO A 1 214 ? 7.599 8.721 4.025 1.00 91.62 214 PRO A C 1
ATOM 1693 O O . PRO A 1 214 ? 7.599 9.852 3.542 1.00 91.62 214 PRO A O 1
ATOM 1696 N N . LYS A 1 215 ? 8.631 8.239 4.727 1.00 88.56 215 LYS A N 1
ATOM 1697 C CA . LYS A 1 215 ? 9.907 8.943 4.844 1.00 88.56 215 LYS A CA 1
ATOM 1698 C C . LYS A 1 215 ? 10.640 8.861 3.505 1.00 88.56 215 LYS A C 1
ATOM 1700 O O . LYS A 1 215 ? 11.002 9.905 2.976 1.00 88.56 215 LYS A O 1
ATOM 1705 N N . THR A 1 216 ? 10.757 7.668 2.922 1.00 87.56 216 THR A N 1
ATOM 1706 C CA . THR A 1 216 ? 11.467 7.411 1.656 1.00 87.56 216 THR A CA 1
ATOM 1707 C C . THR A 1 216 ? 10.871 8.136 0.453 1.00 87.56 216 THR A C 1
ATOM 1709 O O . THR A 1 216 ? 11.560 8.892 -0.230 1.00 87.56 216 THR A O 1
ATOM 1712 N N . PHE A 1 217 ? 9.579 7.931 0.198 1.00 88.06 217 PHE A N 1
ATOM 1713 C CA . PHE A 1 217 ? 8.895 8.373 -1.023 1.00 88.06 217 PHE A CA 1
ATOM 1714 C C . PHE A 1 217 ? 7.971 9.580 -0.802 1.00 88.06 217 PHE A C 1
ATOM 1716 O O . PHE A 1 217 ? 7.392 10.102 -1.752 1.00 88.06 217 PHE A O 1
ATOM 1723 N N . GLY A 1 218 ? 7.840 10.044 0.442 1.00 89.62 218 GLY A N 1
ATOM 1724 C CA . GLY A 1 218 ? 6.973 11.155 0.820 1.00 89.62 218 GLY A CA 1
ATOM 1725 C C . GLY A 1 218 ? 5.602 10.721 1.359 1.00 89.62 218 GLY A C 1
ATOM 1726 O O . GLY A 1 218 ? 5.180 9.572 1.210 1.00 89.62 218 GLY A O 1
ATOM 1727 N N . PRO A 1 219 ? 4.858 11.652 1.985 1.00 90.50 219 PRO A N 1
ATOM 1728 C CA . PRO A 1 219 ? 3.664 11.337 2.775 1.00 90.50 219 PRO A CA 1
ATOM 1729 C C . PRO A 1 219 ? 2.509 10.727 1.965 1.00 90.50 219 PRO A C 1
ATOM 1731 O O . PRO A 1 219 ? 1.686 10.008 2.527 1.00 90.50 219 PRO A O 1
ATOM 1734 N N . GLN A 1 220 ? 2.466 10.980 0.654 1.00 89.25 220 GLN A N 1
ATOM 1735 C CA . GLN A 1 220 ? 1.417 10.503 -0.255 1.00 89.25 220 GLN A CA 1
ATOM 1736 C C . GLN A 1 220 ? 1.712 9.121 -0.862 1.00 89.25 220 GLN A C 1
ATOM 1738 O O . GLN A 1 220 ? 0.909 8.622 -1.647 1.00 89.25 220 GLN A O 1
ATOM 1743 N N . VAL A 1 221 ? 2.833 8.472 -0.517 1.00 95.00 221 VAL A N 1
ATOM 1744 C CA . VAL A 1 221 ? 3.243 7.209 -1.159 1.00 95.00 221 VAL A CA 1
ATOM 1745 C C . VAL A 1 221 ? 2.166 6.128 -1.098 1.00 95.00 221 VAL A C 1
ATOM 1747 O O . VAL A 1 221 ? 1.922 5.461 -2.098 1.00 95.00 221 VAL A O 1
ATOM 1750 N N . LEU A 1 222 ? 1.468 5.975 0.032 1.00 96.38 222 LEU A N 1
ATOM 1751 C CA . LEU A 1 222 ? 0.436 4.942 0.169 1.00 96.38 222 LEU A CA 1
ATOM 1752 C C . LEU A 1 222 ? -0.805 5.262 -0.671 1.00 96.38 222 LEU A C 1
ATOM 1754 O O . LEU A 1 222 ? -1.354 4.373 -1.315 1.00 96.38 222 LEU A O 1
ATOM 1758 N N . GLU A 1 223 ? -1.181 6.538 -0.783 1.00 95.50 223 GLU A N 1
ATOM 1759 C CA . GLU A 1 223 ? -2.252 6.982 -1.688 1.00 95.50 223 GLU A CA 1
ATOM 1760 C C . GLU A 1 223 ? -1.900 6.712 -3.157 1.00 95.50 223 GLU A C 1
ATOM 1762 O O . GLU A 1 223 ? -2.798 6.548 -3.974 1.00 95.50 223 GLU A O 1
ATOM 1767 N N . ARG A 1 224 ? -0.606 6.581 -3.466 1.00 96.75 224 ARG A N 1
ATOM 1768 C CA . ARG A 1 224 ? -0.032 6.249 -4.778 1.00 96.75 224 ARG A CA 1
ATOM 1769 C C . ARG A 1 224 ? 0.425 4.789 -4.883 1.00 96.75 224 ARG A C 1
ATOM 1771 O O . ARG A 1 224 ? 1.151 4.430 -5.810 1.00 96.75 224 ARG A O 1
ATOM 1778 N N . SER A 1 225 ? 0.013 3.944 -3.937 1.00 98.19 225 SER A N 1
ATOM 1779 C CA . SER A 1 225 ? 0.399 2.536 -3.875 1.00 98.19 225 SER A CA 1
ATOM 1780 C C . SER A 1 225 ? -0.750 1.578 -4.184 1.00 98.19 225 SER A C 1
ATOM 1782 O O . SER A 1 225 ? -1.929 1.877 -3.955 1.00 98.19 225 SER A O 1
ATOM 1784 N N . ILE A 1 226 ? -0.370 0.397 -4.671 1.00 98.44 226 ILE A N 1
ATOM 1785 C CA . ILE A 1 226 ? -1.218 -0.788 -4.826 1.00 98.44 226 ILE A CA 1
ATOM 1786 C C . ILE A 1 226 ? -0.524 -1.958 -4.127 1.00 98.44 226 ILE A C 1
ATOM 1788 O O . ILE A 1 226 ? 0.666 -2.191 -4.339 1.00 98.44 226 ILE A O 1
ATOM 1792 N N . VAL A 1 227 ? -1.258 -2.715 -3.313 1.00 97.75 227 VAL A N 1
ATOM 1793 C CA . VAL A 1 227 ? -0.714 -3.892 -2.623 1.00 97.75 227 VAL A CA 1
ATOM 1794 C C . VAL A 1 227 ? -0.800 -5.121 -3.533 1.00 97.75 227 VAL A C 1
ATOM 1796 O O . VAL A 1 227 ? -1.853 -5.434 -4.080 1.00 97.75 227 VAL A O 1
ATOM 1799 N N . VAL A 1 228 ? 0.303 -5.839 -3.715 1.00 96.62 228 VAL A N 1
ATOM 1800 C CA . VAL A 1 228 ? 0.381 -7.027 -4.569 1.00 96.62 228 VAL A CA 1
ATOM 1801 C C . VAL A 1 228 ? 0.740 -8.234 -3.716 1.00 96.62 228 VAL A C 1
ATOM 1803 O O . VAL A 1 228 ? 1.826 -8.307 -3.150 1.00 96.62 228 VAL A O 1
ATOM 1806 N N . PHE A 1 229 ? -0.165 -9.204 -3.657 1.00 93.44 229 PHE A N 1
ATOM 1807 C CA . PHE A 1 229 ? 0.035 -10.458 -2.948 1.00 93.44 229 PHE A CA 1
ATOM 1808 C C . PHE A 1 229 ? 0.511 -11.541 -3.913 1.00 93.44 229 PHE A C 1
ATOM 1810 O O . PHE A 1 229 ? -0.248 -12.009 -4.766 1.00 93.44 229 PHE A O 1
ATOM 1817 N N . THR A 1 230 ? 1.773 -11.938 -3.794 1.00 90.12 230 THR A N 1
ATOM 1818 C CA . THR A 1 230 ? 2.375 -12.996 -4.605 1.00 90.12 230 THR A CA 1
ATOM 1819 C C . THR A 1 230 ? 2.130 -14.366 -3.986 1.00 90.12 230 THR A C 1
ATOM 1821 O O . THR A 1 230 ? 2.090 -14.536 -2.765 1.00 90.12 230 THR A O 1
ATOM 1824 N N . ARG A 1 231 ? 1.960 -15.365 -4.853 1.00 82.19 231 ARG A N 1
ATOM 1825 C CA . ARG A 1 231 ? 1.750 -16.770 -4.484 1.00 82.19 231 ARG A CA 1
ATOM 1826 C C . ARG A 1 231 ? 2.687 -17.657 -5.283 1.00 82.19 231 ARG A C 1
ATOM 1828 O O . ARG A 1 231 ? 2.788 -17.490 -6.498 1.00 82.19 231 ARG A O 1
ATOM 1835 N N . ALA A 1 232 ? 3.349 -18.592 -4.614 1.00 65.19 232 ALA A N 1
ATOM 1836 C CA . ALA A 1 232 ? 4.312 -19.501 -5.238 1.00 65.19 232 ALA A CA 1
ATOM 1837 C C . ALA A 1 232 ? 3.853 -20.968 -5.241 1.00 65.19 232 ALA A C 1
ATOM 1839 O O . ALA A 1 232 ? 4.423 -21.778 -5.961 1.00 65.19 232 ALA A O 1
ATOM 1840 N N . ASP A 1 233 ? 2.832 -21.310 -4.457 1.00 62.62 233 ASP A N 1
ATOM 1841 C CA . ASP A 1 233 ? 2.488 -22.684 -4.090 1.00 62.62 233 ASP A CA 1
ATOM 1842 C C . ASP A 1 233 ? 1.386 -23.324 -4.946 1.00 62.62 233 ASP A C 1
ATOM 1844 O O . ASP A 1 233 ? 1.063 -24.487 -4.727 1.00 62.62 233 ASP A O 1
ATOM 1848 N N . GLY A 1 234 ? 0.781 -22.594 -5.893 1.00 53.84 234 GLY A N 1
ATOM 1849 C CA . GLY A 1 234 ? -0.283 -23.109 -6.775 1.00 53.84 234 GLY A CA 1
ATOM 1850 C C . GLY A 1 234 ? -1.582 -23.527 -6.061 1.00 53.84 234 GLY A C 1
ATOM 1851 O O . GLY A 1 234 ? -2.613 -23.704 -6.704 1.00 53.84 234 GLY A O 1
ATOM 1852 N N . GLN A 1 235 ? -1.586 -23.630 -4.727 1.00 48.50 235 GLN A N 1
ATOM 1853 C CA . GLN A 1 235 ? -2.707 -24.132 -3.941 1.00 48.50 235 GLN A CA 1
ATOM 1854 C C . GLN A 1 235 ? -3.825 -23.099 -3.829 1.00 48.50 235 GLN A C 1
ATOM 1856 O O . GLN A 1 235 ? -3.824 -22.191 -2.999 1.00 48.50 235 GLN A O 1
ATOM 1861 N N . THR A 1 236 ? -4.834 -23.263 -4.671 1.00 51.84 236 THR A N 1
ATOM 1862 C CA . THR A 1 236 ? -6.095 -22.528 -4.642 1.00 51.84 236 THR A CA 1
ATOM 1863 C C . THR A 1 236 ? -6.975 -23.003 -3.485 1.00 51.84 236 THR A C 1
ATOM 1865 O O . THR A 1 236 ? -7.650 -24.022 -3.595 1.00 51.84 236 THR A O 1
ATOM 1868 N N . SER A 1 237 ? -7.035 -22.258 -2.382 1.00 50.19 237 SER A N 1
ATOM 1869 C CA . SER A 1 237 ? -8.152 -22.425 -1.433 1.00 50.19 237 SER A CA 1
ATOM 1870 C C . SER A 1 237 ? -8.667 -21.117 -0.833 1.00 50.19 237 SER A C 1
ATOM 1872 O O . SER A 1 237 ? -9.869 -20.988 -0.607 1.00 50.19 237 SER A O 1
ATOM 1874 N N . ARG A 1 238 ? -7.810 -20.104 -0.637 1.00 62.06 238 ARG A N 1
ATOM 1875 C CA . ARG A 1 238 ? -8.240 -18.767 -0.187 1.00 62.06 238 ARG A CA 1
ATOM 1876 C C . ARG A 1 238 ? -8.120 -17.717 -1.282 1.00 62.06 238 ARG A C 1
ATOM 1878 O O . ARG A 1 238 ? -7.091 -17.629 -1.957 1.00 62.06 238 ARG A O 1
ATOM 1885 N N . SER A 1 239 ? -9.178 -16.924 -1.430 1.00 79.00 239 SER A N 1
ATOM 1886 C CA . SER A 1 239 ? -9.179 -15.711 -2.242 1.00 79.00 239 SER A CA 1
ATOM 1887 C C . SER A 1 239 ? -8.344 -14.623 -1.551 1.00 79.00 239 SER A C 1
ATOM 1889 O O . SER A 1 239 ? -8.138 -14.672 -0.333 1.00 79.00 239 SER A O 1
ATOM 1891 N N . VAL A 1 240 ? -7.821 -13.662 -2.315 1.00 85.38 240 VAL A N 1
ATOM 1892 C CA . VAL A 1 240 ? -6.983 -12.590 -1.747 1.00 85.38 240 VAL A CA 1
ATOM 1893 C C . VAL A 1 240 ? -7.792 -11.704 -0.802 1.00 85.38 240 VAL A C 1
ATOM 1895 O O . VAL A 1 240 ? -7.276 -11.263 0.216 1.00 85.38 240 VAL A O 1
ATOM 1898 N N . GLU A 1 241 ? -9.082 -11.538 -1.073 1.00 87.19 241 GLU A N 1
ATOM 1899 C CA . GLU A 1 241 ? -10.028 -10.804 -0.234 1.00 87.19 241 GLU A CA 1
ATOM 1900 C C . GLU A 1 241 ? -10.112 -11.422 1.169 1.00 87.19 241 GLU A C 1
ATOM 1902 O O . GLU A 1 241 ? -10.034 -10.707 2.166 1.00 87.19 241 GLU A O 1
ATOM 1907 N N . ARG A 1 242 ? -10.198 -12.760 1.263 1.00 87.44 242 ARG A N 1
ATOM 1908 C CA . ARG A 1 242 ? -10.178 -13.462 2.558 1.00 87.44 242 ARG A CA 1
ATOM 1909 C C . ARG A 1 242 ? -8.839 -13.299 3.268 1.00 87.44 242 ARG A C 1
ATOM 1911 O O . ARG A 1 242 ? -8.818 -13.078 4.470 1.00 87.44 242 ARG A O 1
ATOM 1918 N N . TYR A 1 243 ? -7.729 -13.373 2.532 1.00 87.94 243 TYR A N 1
ATOM 1919 C CA . TYR A 1 243 ? -6.406 -13.151 3.119 1.00 87.94 243 TYR A CA 1
ATOM 1920 C C . TYR A 1 243 ? -6.273 -11.745 3.716 1.00 87.94 243 TYR A C 1
ATOM 1922 O O . TYR A 1 243 ? -5.780 -11.605 4.829 1.00 87.94 243 TYR A O 1
ATOM 1930 N N . VAL A 1 244 ? -6.750 -10.715 3.014 1.00 90.75 244 VAL A N 1
ATOM 1931 C CA . VAL A 1 244 ? -6.749 -9.332 3.512 1.00 90.75 244 VAL A CA 1
ATOM 1932 C C . VAL A 1 244 ? -7.669 -9.174 4.724 1.00 90.75 244 VAL A C 1
ATOM 1934 O O . VAL A 1 244 ? -7.291 -8.494 5.674 1.00 90.75 244 VAL A O 1
ATOM 1937 N N . ALA A 1 245 ? -8.843 -9.810 4.732 1.00 90.06 245 ALA A N 1
ATOM 1938 C CA . ALA A 1 245 ? -9.754 -9.767 5.879 1.00 90.06 245 ALA A CA 1
ATOM 1939 C C . ALA A 1 245 ? -9.117 -10.372 7.146 1.00 90.06 245 ALA A C 1
ATOM 1941 O O . ALA A 1 245 ? -9.202 -9.782 8.224 1.00 90.06 245 ALA A O 1
ATOM 1942 N N . ASP A 1 246 ? -8.411 -11.493 6.988 1.00 89.56 246 ASP A N 1
ATOM 1943 C CA . ASP A 1 246 ? -7.733 -12.206 8.077 1.00 89.56 246 ASP A CA 1
ATOM 1944 C C . ASP A 1 246 ? -6.349 -11.614 8.423 1.00 89.56 246 ASP A C 1
ATOM 1946 O O . ASP A 1 246 ? -5.724 -12.023 9.403 1.00 89.56 246 ASP A O 1
ATOM 1950 N N . ALA A 1 247 ? -5.838 -10.668 7.627 1.00 90.12 247 ALA A N 1
ATOM 1951 C CA . ALA A 1 247 ? -4.483 -10.141 7.770 1.00 90.12 247 ALA A CA 1
ATOM 1952 C C . ALA A 1 247 ? -4.281 -9.386 9.097 1.00 90.12 247 ALA A C 1
ATOM 1954 O O . ALA A 1 247 ? -5.234 -8.813 9.628 1.00 90.12 247 ALA A O 1
ATOM 1955 N N . PRO A 1 248 ? -3.043 -9.288 9.616 1.00 92.06 248 PRO A N 1
ATOM 1956 C CA . PRO A 1 248 ? -2.737 -8.470 10.788 1.00 92.06 248 PRO A CA 1
ATOM 1957 C C . PRO A 1 248 ? -3.182 -7.011 10.628 1.00 92.06 248 PRO A C 1
ATOM 1959 O O . PRO A 1 248 ? -3.169 -6.460 9.525 1.00 92.06 248 PRO A O 1
ATOM 1962 N N . ALA A 1 249 ? -3.524 -6.357 11.744 1.00 91.94 249 ALA A N 1
ATOM 1963 C CA . ALA A 1 249 ? -4.067 -4.995 11.744 1.00 91.94 249 ALA A CA 1
ATOM 1964 C C . ALA A 1 249 ? -3.181 -3.987 10.989 1.00 91.94 249 ALA A C 1
ATOM 1966 O O . ALA A 1 249 ? -3.705 -3.163 10.247 1.00 91.94 249 ALA A O 1
ATOM 1967 N N . ALA A 1 250 ? -1.854 -4.100 11.112 1.00 91.94 250 ALA A N 1
ATOM 1968 C CA . ALA A 1 250 ? -0.903 -3.251 10.395 1.00 91.94 250 ALA A CA 1
ATOM 1969 C C . ALA A 1 250 ? -1.022 -3.382 8.864 1.00 91.94 250 ALA A C 1
ATOM 1971 O O . ALA A 1 250 ? -1.077 -2.376 8.160 1.00 91.94 250 ALA A O 1
ATOM 1972 N N . LEU A 1 251 ? -1.124 -4.610 8.341 1.00 93.62 251 LEU A N 1
ATOM 1973 C CA . LEU A 1 251 ? -1.285 -4.848 6.904 1.00 93.62 251 LEU A CA 1
ATOM 1974 C C . LEU A 1 251 ? -2.662 -4.382 6.409 1.00 93.62 251 LEU A C 1
ATOM 1976 O O . LEU A 1 251 ? -2.746 -3.757 5.352 1.00 93.62 251 LEU A O 1
ATOM 1980 N N . ARG A 1 252 ? -3.732 -4.619 7.182 1.00 93.81 252 ARG A N 1
ATOM 1981 C CA . ARG A 1 252 ? -5.077 -4.113 6.849 1.00 93.81 252 ARG A CA 1
ATOM 1982 C C . ARG A 1 252 ? -5.114 -2.591 6.793 1.00 93.81 252 ARG A C 1
ATOM 1984 O O . ARG A 1 252 ? -5.679 -2.033 5.856 1.00 93.81 252 ARG A O 1
ATOM 1991 N N . GLU A 1 253 ? -4.469 -1.925 7.747 1.00 93.81 253 GLU A N 1
ATOM 1992 C CA . GLU A 1 253 ? -4.361 -0.466 7.762 1.00 93.81 253 GLU A CA 1
ATOM 1993 C C . GLU A 1 253 ? -3.589 0.048 6.544 1.00 93.81 253 GLU A C 1
ATOM 1995 O O . GLU A 1 253 ? -4.018 1.003 5.899 1.00 93.81 253 GLU A O 1
ATOM 2000 N N . THR A 1 254 ? -2.497 -0.612 6.153 1.00 95.19 254 THR A N 1
ATOM 2001 C CA . THR A 1 254 ? -1.785 -0.263 4.918 1.00 95.19 254 THR A CA 1
ATOM 2002 C C . THR A 1 254 ? -2.667 -0.428 3.684 1.00 95.19 254 THR A C 1
ATOM 2004 O O . THR A 1 254 ? -2.710 0.486 2.863 1.00 95.19 254 THR A O 1
ATOM 2007 N N . VAL A 1 255 ? -3.398 -1.540 3.545 1.00 95.44 255 VAL A N 1
ATOM 2008 C CA . VAL A 1 255 ? -4.328 -1.747 2.418 1.00 95.44 255 VAL A CA 1
ATOM 2009 C C . VAL A 1 255 ? -5.385 -0.640 2.378 1.00 95.44 255 VAL A C 1
ATOM 2011 O O . VAL A 1 255 ? -5.647 -0.074 1.316 1.00 95.44 255 VAL A O 1
ATOM 2014 N N . ARG A 1 256 ? -5.933 -0.265 3.537 1.00 94.12 256 ARG A N 1
ATOM 2015 C CA . ARG A 1 256 ? -6.906 0.824 3.683 1.00 94.12 256 ARG A CA 1
ATOM 2016 C C . ARG A 1 256 ? -6.320 2.177 3.263 1.00 94.12 256 ARG A C 1
ATOM 2018 O O . ARG A 1 256 ? -6.941 2.901 2.488 1.00 94.12 256 ARG A O 1
ATOM 2025 N N . ARG A 1 257 ? -5.092 2.495 3.692 1.00 94.81 257 ARG A N 1
ATOM 2026 C CA . ARG A 1 257 ? -4.345 3.703 3.277 1.00 94.81 257 ARG A CA 1
ATOM 2027 C C . ARG A 1 257 ? -3.972 3.692 1.793 1.00 94.81 257 ARG A C 1
ATOM 2029 O O . ARG A 1 257 ? -3.849 4.757 1.199 1.00 94.81 257 ARG A O 1
ATOM 2036 N N . CYS A 1 258 ? -3.868 2.509 1.190 1.00 96.56 258 CYS A N 1
ATOM 2037 C CA . CYS A 1 258 ? -3.763 2.314 -0.255 1.00 96.56 258 CYS A CA 1
ATOM 2038 C C . CYS A 1 258 ? -5.131 2.332 -0.961 1.00 96.56 258 CYS A C 1
ATOM 2040 O O . CYS A 1 258 ? -5.268 1.735 -2.025 1.00 96.56 258 CYS A O 1
ATOM 2042 N N . GLY A 1 259 ? -6.168 2.949 -0.384 1.00 94.19 259 GLY A N 1
ATOM 2043 C CA . GLY A 1 259 ? -7.490 3.058 -1.011 1.00 94.19 259 GLY A CA 1
ATOM 2044 C C . GLY A 1 259 ? -8.182 1.711 -1.237 1.00 94.19 259 GLY A C 1
ATOM 2045 O O . GLY A 1 259 ? -8.984 1.581 -2.157 1.00 94.19 259 GLY A O 1
ATOM 2046 N N . SER A 1 260 ? -7.843 0.690 -0.441 1.00 93.94 260 SER A N 1
ATOM 2047 C CA . SER A 1 260 ? -8.286 -0.700 -0.624 1.00 93.94 260 SER A CA 1
ATOM 2048 C C . SER A 1 260 ? -7.903 -1.309 -1.981 1.00 93.94 260 SER A C 1
ATOM 2050 O O . SER A 1 260 ? -8.559 -2.231 -2.462 1.00 93.94 260 SER A O 1
ATOM 2052 N N . ARG A 1 261 ? -6.821 -0.820 -2.602 1.00 95.56 261 ARG A N 1
ATOM 2053 C CA . ARG A 1 261 ? -6.289 -1.344 -3.866 1.00 95.56 261 ARG A CA 1
ATOM 2054 C C . ARG A 1 261 ? -5.333 -2.499 -3.591 1.00 95.56 261 ARG A C 1
ATOM 2056 O O . ARG A 1 261 ? -4.208 -2.285 -3.131 1.00 95.56 261 ARG A O 1
ATOM 2063 N N . TYR A 1 262 ? -5.761 -3.718 -3.904 1.00 95.50 262 TYR A N 1
ATOM 2064 C CA . TYR A 1 262 ? -4.905 -4.894 -3.826 1.00 95.50 262 TYR A CA 1
ATOM 2065 C C . TYR A 1 262 ? -5.180 -5.902 -4.941 1.00 95.50 262 TYR A C 1
ATOM 2067 O O . TYR A 1 262 ? -6.296 -5.995 -5.445 1.00 95.50 262 TYR A O 1
ATOM 2075 N N . HIS A 1 263 ? -4.155 -6.668 -5.317 1.00 93.94 263 HIS A N 1
ATOM 2076 C CA . HIS A 1 263 ? -4.239 -7.698 -6.353 1.00 93.94 263 HIS A CA 1
ATOM 2077 C C . HIS A 1 263 ? -3.467 -8.956 -5.955 1.00 93.94 263 HIS A C 1
ATOM 2079 O O . HIS A 1 263 ? -2.425 -8.881 -5.307 1.00 93.94 263 HIS A O 1
ATOM 2085 N N . GLY A 1 264 ? -3.957 -10.119 -6.383 1.00 91.50 264 GLY A N 1
ATOM 2086 C CA . GLY A 1 264 ? -3.237 -11.387 -6.282 1.00 91.50 264 GLY A CA 1
ATOM 2087 C C . GLY A 1 264 ? -2.491 -11.726 -7.563 1.00 91.50 264 GLY A C 1
ATOM 2088 O O . GLY A 1 264 ? -3.090 -11.690 -8.634 1.00 91.50 264 GLY A O 1
ATOM 2089 N N . LEU A 1 265 ? -1.226 -12.131 -7.451 1.00 89.38 265 LEU A N 1
ATOM 2090 C CA . LEU A 1 265 ? -0.445 -12.678 -8.560 1.00 89.38 265 LEU A CA 1
ATOM 2091 C C . LEU A 1 265 ? 0.046 -14.088 -8.226 1.00 89.38 265 LEU A C 1
ATOM 2093 O O . LEU A 1 265 ? 0.808 -14.283 -7.276 1.00 89.38 265 LEU A O 1
ATOM 2097 N N . ASN A 1 266 ? -0.337 -15.074 -9.037 1.00 86.56 266 ASN A N 1
ATOM 2098 C CA . ASN A 1 266 ? 0.268 -16.402 -8.956 1.00 86.56 266 ASN A CA 1
ATOM 2099 C C . ASN A 1 266 ? 1.583 -16.415 -9.747 1.00 86.56 266 ASN A C 1
ATOM 2101 O O . ASN A 1 266 ? 1.598 -16.560 -10.969 1.00 86.56 266 ASN A O 1
ATOM 2105 N N . VAL A 1 267 ? 2.692 -16.221 -9.034 1.00 82.81 267 VAL A N 1
ATOM 2106 C CA . VAL A 1 267 ? 4.039 -16.208 -9.613 1.00 82.81 267 VAL A CA 1
ATOM 2107 C C . VAL A 1 267 ? 4.639 -17.614 -9.729 1.00 82.81 267 VAL A C 1
ATOM 2109 O O . VAL A 1 267 ? 5.538 -17.808 -10.545 1.00 82.81 267 VAL A O 1
ATOM 2112 N N . GLY A 1 268 ? 4.128 -18.589 -8.965 1.00 70.81 268 GLY A N 1
ATOM 2113 C CA . GLY A 1 268 ? 4.540 -19.999 -9.026 1.00 70.81 268 GLY A CA 1
ATOM 2114 C C . GLY A 1 268 ? 4.036 -20.705 -10.282 1.00 70.81 268 GLY A C 1
ATOM 2115 O O . GLY A 1 268 ? 4.801 -21.355 -10.990 1.00 70.81 268 GLY A O 1
ATOM 2116 N N . GLU A 1 269 ? 2.775 -20.475 -10.644 1.00 65.62 269 GLU A N 1
ATOM 2117 C CA . GLU A 1 269 ? 2.188 -20.952 -11.898 1.00 65.62 269 GLU A CA 1
ATOM 2118 C C . GLU A 1 269 ? 2.052 -19.808 -12.896 1.00 65.62 269 GLU A C 1
ATOM 2120 O O . GLU A 1 269 ? 0.962 -19.486 -13.377 1.00 65.62 269 GLU A O 1
ATOM 2125 N N . SER A 1 270 ? 3.190 -19.216 -13.267 1.00 57.75 270 SER A N 1
ATOM 2126 C CA . SER A 1 270 ? 3.246 -18.138 -14.268 1.00 57.75 270 SER A CA 1
ATOM 2127 C C . SER A 1 270 ? 2.573 -18.486 -15.608 1.00 57.75 270 SER A C 1
ATOM 2129 O O . SER A 1 270 ? 2.350 -17.596 -16.425 1.00 57.75 270 SER A O 1
ATOM 2131 N N . ARG A 1 271 ? 2.226 -19.765 -15.818 1.00 60.09 271 ARG A N 1
ATOM 2132 C CA . ARG A 1 271 ? 1.603 -20.334 -17.014 1.00 60.09 271 ARG A CA 1
ATOM 2133 C C . ARG A 1 271 ? 0.088 -20.524 -16.947 1.00 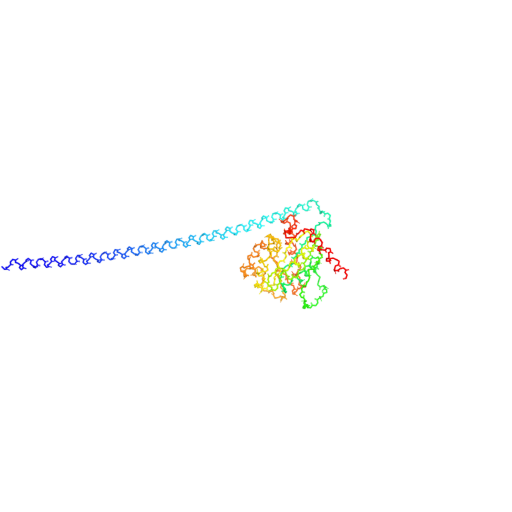60.09 271 ARG A C 1
ATOM 2135 O O . ARG A 1 271 ? -0.508 -20.761 -17.994 1.00 60.09 271 ARG A O 1
ATOM 2142 N N . SER A 1 272 ? -0.538 -20.379 -15.780 1.00 67.38 272 SER A N 1
ATOM 2143 C CA . SER A 1 272 ? -1.989 -20.538 -15.645 1.00 67.38 272 SER A CA 1
ATOM 2144 C C . SER A 1 272 ? -2.740 -19.539 -16.533 1.00 67.38 272 SER A C 1
ATOM 2146 O O . SER A 1 272 ? -2.322 -18.387 -16.674 1.00 67.38 272 SER A O 1
ATOM 2148 N N . ALA A 1 273 ? -3.867 -19.957 -17.118 1.00 67.62 273 ALA A N 1
ATOM 2149 C CA . ALA A 1 273 ? -4.772 -19.046 -17.822 1.00 67.62 273 ALA A CA 1
ATOM 2150 C C . ALA A 1 273 ? -5.226 -17.887 -16.914 1.00 67.62 273 ALA A C 1
ATOM 2152 O O . ALA A 1 273 ? -5.488 -16.792 -17.402 1.00 67.62 273 ALA A O 1
ATOM 2153 N N . LEU A 1 274 ? -5.229 -18.103 -15.592 1.00 77.88 274 LEU A N 1
ATOM 2154 C CA . LEU A 1 274 ? -5.584 -17.107 -14.584 1.00 77.88 274 LEU A CA 1
ATOM 2155 C C . LEU A 1 274 ? -4.576 -15.956 -14.465 1.00 77.88 274 LEU A C 1
ATOM 2157 O O . LEU A 1 274 ? -4.953 -14.889 -13.987 1.00 77.88 274 LEU A O 1
ATOM 2161 N N . SER A 1 275 ? -3.323 -16.108 -14.910 1.00 81.06 275 SER A N 1
ATOM 2162 C CA . SER A 1 275 ? -2.357 -15.008 -14.780 1.00 81.06 275 SER A CA 1
ATOM 2163 C C . SER A 1 275 ? -2.584 -13.875 -15.787 1.00 81.06 275 SER A C 1
ATOM 2165 O O . SER A 1 275 ? -2.188 -12.743 -15.524 1.00 81.06 275 SER A O 1
ATOM 2167 N N . PHE A 1 276 ? -3.281 -14.137 -16.899 1.00 84.31 276 PHE A N 1
ATOM 2168 C CA . PHE A 1 276 ? -3.698 -13.104 -17.854 1.00 84.31 276 PHE A CA 1
ATOM 2169 C C . PHE A 1 276 ? -4.696 -12.103 -17.246 1.00 84.31 276 PHE A C 1
ATOM 2171 O O . PHE A 1 276 ? -4.382 -10.912 -17.231 1.00 84.31 276 PHE A O 1
ATOM 2178 N N . PRO A 1 277 ? -5.864 -12.526 -16.710 1.00 87.62 277 PRO A N 1
ATOM 2179 C CA . PRO A 1 277 ? -6.782 -11.601 -16.055 1.00 87.62 277 PRO A CA 1
ATOM 2180 C C . PRO A 1 277 ? -6.149 -10.942 -14.824 1.00 87.62 277 PRO A C 1
ATOM 2182 O O . PRO A 1 277 ? -6.300 -9.741 -14.664 1.00 87.62 277 PRO A O 1
ATOM 2185 N N . GLN A 1 278 ? -5.340 -11.658 -14.031 1.00 90.12 278 GLN A N 1
ATOM 2186 C CA . GLN A 1 278 ? -4.621 -11.065 -12.891 1.00 90.12 278 GLN A CA 1
ATOM 2187 C C . GLN A 1 278 ? -3.721 -9.884 -13.294 1.00 90.12 278 GLN A C 1
ATOM 2189 O O . GLN A 1 278 ? -3.765 -8.824 -12.668 1.00 90.12 278 GLN A O 1
ATOM 2194 N N . VAL A 1 279 ? -2.910 -10.052 -14.345 1.00 91.62 279 VAL A N 1
ATOM 2195 C CA . VAL A 1 279 ? -2.026 -8.986 -14.843 1.00 91.62 279 VAL A CA 1
ATOM 2196 C C . VAL A 1 279 ? -2.829 -7.864 -15.494 1.00 91.62 279 VAL A C 1
ATOM 2198 O O . VAL A 1 279 ? -2.538 -6.694 -15.245 1.00 91.62 279 VAL A O 1
ATOM 2201 N N . LYS A 1 280 ? -3.866 -8.196 -16.271 1.00 91.44 280 LYS A N 1
ATOM 2202 C CA . LYS A 1 280 ? -4.761 -7.206 -16.880 1.00 91.44 280 LYS A CA 1
ATOM 2203 C C . LYS A 1 280 ? -5.442 -6.336 -15.819 1.00 91.44 280 LYS A C 1
ATOM 2205 O O . LYS A 1 280 ? -5.447 -5.114 -15.951 1.00 91.44 280 LYS A O 1
ATOM 2210 N N . ASP A 1 281 ? -5.976 -6.943 -14.764 1.00 92.75 281 ASP A N 1
ATOM 2211 C CA . ASP A 1 281 ? -6.669 -6.235 -13.687 1.00 92.75 281 ASP A CA 1
ATOM 2212 C C . ASP A 1 281 ? -5.712 -5.344 -12.893 1.00 92.75 281 ASP A C 1
ATOM 2214 O O . ASP A 1 281 ? -6.065 -4.207 -12.569 1.00 92.75 281 ASP A O 1
ATOM 2218 N N . LEU A 1 282 ? -4.487 -5.822 -12.632 1.00 96.06 282 LEU A N 1
ATOM 2219 C CA . LEU A 1 282 ? -3.434 -5.030 -11.997 1.00 96.06 282 LEU A CA 1
ATOM 2220 C C . LEU A 1 282 ? -3.058 -3.810 -12.847 1.00 96.06 282 LEU A C 1
ATOM 2222 O O . LEU A 1 282 ? -3.049 -2.692 -12.336 1.00 96.06 282 LEU A O 1
ATOM 2226 N N . LEU A 1 283 ? -2.781 -3.993 -14.143 1.00 95.44 283 LEU A N 1
ATOM 2227 C CA . LEU A 1 283 ? -2.424 -2.885 -15.036 1.00 95.44 283 LEU A CA 1
ATOM 2228 C C . LEU A 1 283 ? -3.582 -1.895 -15.200 1.00 95.44 283 LEU A C 1
ATOM 2230 O O . LEU A 1 283 ? -3.355 -0.687 -15.190 1.00 95.44 283 LEU A O 1
ATOM 2234 N N . ALA A 1 284 ? -4.827 -2.370 -15.264 1.00 93.69 284 ALA A N 1
ATOM 2235 C CA . ALA A 1 284 ? -5.999 -1.499 -15.243 1.00 93.69 284 ALA A CA 1
ATOM 2236 C C . ALA A 1 284 ? -6.104 -0.712 -13.922 1.00 93.69 284 ALA A C 1
ATOM 2238 O O . ALA A 1 284 ? -6.449 0.470 -13.935 1.00 93.69 284 ALA A O 1
ATOM 2239 N N . GLY A 1 285 ? -5.774 -1.337 -12.786 1.00 95.75 285 GLY A N 1
ATOM 2240 C CA . GLY A 1 285 ? -5.662 -0.674 -11.484 1.00 95.75 285 GLY A CA 1
ATOM 2241 C C . GLY A 1 285 ? -4.603 0.428 -11.472 1.00 95.75 285 GLY A C 1
ATOM 2242 O O . GLY A 1 285 ? -4.894 1.544 -11.043 1.00 95.75 285 GLY A O 1
ATOM 2243 N N . VAL A 1 286 ? -3.416 0.152 -12.021 1.00 96.50 286 VAL A N 1
ATOM 2244 C CA . VAL A 1 286 ? -2.342 1.144 -12.195 1.00 96.50 286 VAL A CA 1
ATOM 2245 C C . VAL A 1 286 ? -2.832 2.320 -13.042 1.00 96.50 286 VAL A C 1
ATOM 2247 O O . VAL A 1 286 ? -2.712 3.461 -12.607 1.00 96.50 286 VAL A O 1
ATOM 2250 N N . LYS A 1 287 ? -3.446 2.070 -14.207 1.00 94.31 287 LYS A N 1
ATOM 2251 C CA . LYS A 1 287 ? -3.980 3.134 -15.078 1.00 94.31 287 LYS A CA 1
ATOM 2252 C C . LYS A 1 287 ? -4.998 4.015 -14.356 1.00 94.31 287 LYS A C 1
ATOM 2254 O O . LYS A 1 287 ? -4.881 5.238 -14.396 1.00 94.31 287 LYS A O 1
ATOM 2259 N N . ARG A 1 288 ? -5.955 3.404 -13.646 1.00 94.81 288 ARG A N 1
ATOM 2260 C CA . ARG A 1 288 ? -6.966 4.145 -12.874 1.00 94.81 288 ARG A CA 1
ATOM 2261 C C . ARG A 1 288 ? -6.337 5.020 -11.794 1.00 94.81 288 ARG A C 1
ATOM 2263 O O . ARG A 1 288 ? -6.764 6.161 -11.631 1.00 94.81 288 ARG A O 1
ATOM 2270 N N . LEU A 1 289 ? -5.331 4.500 -11.093 1.00 96.56 289 LEU A N 1
ATOM 2271 C CA . LEU A 1 289 ? -4.636 5.223 -10.031 1.00 96.56 289 LEU A CA 1
ATOM 2272 C C . LEU A 1 289 ? -3.812 6.400 -10.568 1.00 96.56 289 LEU A C 1
ATOM 2274 O O . LEU A 1 289 ? -3.784 7.470 -9.966 1.00 96.56 289 LEU A O 1
ATOM 2278 N N . VAL A 1 290 ? -3.161 6.228 -11.716 1.00 94.62 290 VAL A N 1
ATOM 2279 C CA . VAL A 1 290 ? -2.446 7.321 -12.390 1.00 94.62 290 VAL A CA 1
ATOM 2280 C C . VAL A 1 290 ? -3.430 8.401 -12.840 1.00 94.62 290 VAL A C 1
ATOM 2282 O O . VAL A 1 290 ? -3.213 9.587 -12.591 1.00 94.62 290 VAL A O 1
ATOM 2285 N N . ALA A 1 291 ? -4.556 7.996 -13.428 1.00 93.31 291 ALA A N 1
ATOM 2286 C CA . ALA A 1 291 ? -5.601 8.909 -13.869 1.00 93.31 291 ALA A CA 1
ATOM 2287 C C . ALA A 1 291 ? -6.249 9.690 -12.712 1.00 93.31 291 ALA A C 1
ATOM 2289 O O . ALA A 1 291 ? -6.513 10.882 -12.850 1.00 93.31 291 ALA A O 1
ATOM 2290 N N . SER A 1 292 ? -6.450 9.070 -11.541 1.00 94.88 292 SER A N 1
ATOM 2291 C CA . SER A 1 292 ? -7.008 9.765 -10.368 1.00 94.88 292 SER A CA 1
ATOM 2292 C C . SER A 1 292 ? -6.096 10.865 -9.811 1.00 94.88 292 SER A C 1
ATOM 2294 O O . SER A 1 292 ? -6.555 11.731 -9.063 1.00 94.88 292 SER A O 1
ATOM 2296 N N . HIS A 1 293 ? -4.830 10.868 -10.236 1.00 94.19 293 HIS A N 1
ATOM 2297 C CA . HIS A 1 293 ? -3.815 11.870 -9.928 1.00 94.19 293 HIS A CA 1
ATOM 2298 C C . HIS A 1 293 ? -3.421 12.712 -11.152 1.00 94.19 293 HIS A C 1
ATOM 2300 O O . HIS A 1 293 ? -2.311 13.236 -11.205 1.00 94.19 293 HIS A O 1
ATOM 2306 N N . ALA A 1 294 ? -4.324 12.842 -12.132 1.00 90.62 294 ALA A N 1
ATOM 2307 C CA . ALA A 1 294 ? -4.142 13.647 -13.343 1.00 90.62 294 ALA A CA 1
ATOM 2308 C C . ALA A 1 294 ? -2.921 13.256 -14.201 1.00 90.62 294 ALA A C 1
ATOM 2310 O O . ALA A 1 294 ? -2.398 14.070 -14.959 1.00 90.62 294 ALA A O 1
ATOM 2311 N N . GLY A 1 295 ? -2.452 12.009 -14.090 1.00 89.88 295 GLY A N 1
ATOM 2312 C CA . GLY A 1 295 ? -1.268 11.539 -14.806 1.00 89.88 295 GLY A CA 1
ATOM 2313 C C . GLY A 1 295 ? 0.063 11.984 -14.201 1.00 89.88 295 GLY A C 1
ATOM 2314 O O . GLY A 1 295 ? 1.108 11.630 -14.740 1.00 89.88 295 GLY A O 1
ATOM 2315 N N . GLU A 1 296 ? 0.048 12.724 -13.092 1.00 90.94 296 GLU A N 1
ATOM 2316 C CA . GLU A 1 296 ? 1.255 13.318 -12.527 1.00 90.94 296 GLU A CA 1
ATOM 2317 C C . GLU A 1 296 ? 2.077 12.299 -11.719 1.00 90.94 296 GLU A C 1
ATOM 2319 O O . GLU A 1 296 ? 1.518 11.557 -10.899 1.00 90.94 296 GLU A O 1
ATOM 2324 N N . PRO A 1 297 ? 3.413 12.275 -11.866 1.00 91.75 297 PRO A N 1
ATOM 2325 C CA . PRO A 1 297 ? 4.301 11.472 -11.029 1.00 91.75 297 PRO A CA 1
ATOM 2326 C C . PRO A 1 297 ? 4.284 11.960 -9.571 1.00 91.75 297 PRO A C 1
ATOM 2328 O O . PRO A 1 297 ? 3.884 13.082 -9.253 1.00 91.75 297 PRO A O 1
ATOM 2331 N N . MET A 1 298 ? 4.744 11.120 -8.648 1.00 90.94 298 MET A N 1
ATOM 2332 C CA . MET A 1 298 ? 5.039 11.553 -7.286 1.00 90.94 298 MET A CA 1
ATOM 2333 C C . MET A 1 298 ? 6.271 12.451 -7.281 1.00 90.94 298 MET A C 1
ATOM 2335 O O . MET A 1 298 ? 7.340 12.064 -7.755 1.00 90.94 298 MET A O 1
ATOM 2339 N N . ALA A 1 299 ? 6.137 13.629 -6.678 1.00 84.62 299 ALA A N 1
ATOM 2340 C CA . ALA A 1 299 ? 7.267 14.513 -6.458 1.00 84.62 299 ALA A CA 1
ATOM 2341 C C . ALA A 1 299 ? 8.176 13.955 -5.353 1.00 84.62 299 ALA A C 1
ATOM 2343 O O . ALA A 1 299 ? 7.752 13.794 -4.205 1.00 84.62 299 ALA A O 1
ATOM 2344 N N . SER A 1 300 ? 9.449 13.729 -5.6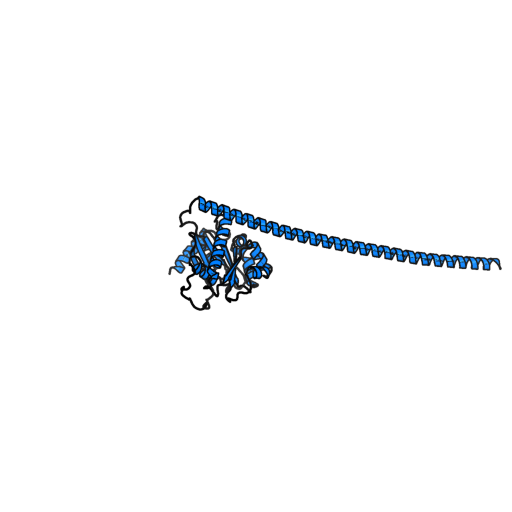78 1.00 81.88 300 SER A N 1
ATOM 2345 C CA . SER A 1 300 ? 10.478 13.534 -4.657 1.00 81.88 300 SER A CA 1
ATOM 2346 C C . SER A 1 300 ? 10.776 14.879 -3.995 1.00 81.88 300 SER A C 1
ATOM 2348 O O . SER A 1 300 ? 11.225 15.812 -4.654 1.00 81.88 300 SER A O 1
ATOM 2350 N N . ARG A 1 301 ? 10.524 14.998 -2.686 1.00 80.50 301 ARG A N 1
ATOM 2351 C CA . ARG A 1 301 ? 10.911 16.194 -1.909 1.00 80.50 301 ARG A CA 1
ATOM 2352 C C . ARG A 1 301 ? 12.332 16.114 -1.355 1.00 80.50 301 ARG A C 1
ATOM 2354 O O . ARG A 1 301 ? 12.883 17.135 -0.966 1.00 80.50 301 ARG A O 1
ATOM 2361 N N . ARG A 1 302 ? 12.895 14.904 -1.276 1.00 85.31 302 ARG A N 1
ATOM 2362 C CA . ARG A 1 302 ? 14.200 14.639 -0.651 1.00 85.31 302 ARG A CA 1
ATOM 2363 C C . ARG A 1 302 ? 15.380 14.882 -1.582 1.00 85.31 302 ARG A C 1
ATOM 2365 O O . ARG A 1 302 ? 16.436 15.275 -1.107 1.00 85.31 302 ARG A O 1
ATOM 2372 N N . PHE A 1 303 ? 15.194 14.659 -2.881 1.00 88.00 303 PHE A N 1
ATOM 2373 C CA . PHE A 1 303 ? 16.245 14.806 -3.887 1.00 88.00 303 PHE A CA 1
ATOM 2374 C C . PHE A 1 303 ? 15.761 15.716 -5.000 1.00 88.00 303 PHE A C 1
ATOM 2376 O O . PHE A 1 303 ? 14.619 15.595 -5.449 1.00 88.00 303 PHE A O 1
ATOM 2383 N N . SER A 1 304 ? 16.638 16.600 -5.466 1.00 88.81 304 SER A N 1
ATOM 2384 C CA . SER A 1 304 ? 16.323 17.447 -6.614 1.00 88.81 304 SER A CA 1
ATOM 2385 C C . SER A 1 304 ? 16.277 16.621 -7.903 1.00 88.81 304 SER A C 1
ATOM 2387 O O . SER A 1 304 ? 17.003 15.636 -8.059 1.00 88.81 304 SER A O 1
ATOM 2389 N N . THR A 1 305 ? 15.462 17.047 -8.868 1.00 87.69 305 THR A N 1
ATOM 2390 C CA . THR A 1 305 ? 15.402 16.406 -10.191 1.00 87.69 305 THR A CA 1
ATOM 2391 C C . THR A 1 305 ? 16.773 16.389 -10.877 1.00 87.69 305 THR A C 1
ATOM 2393 O O . THR A 1 305 ? 17.124 15.401 -11.514 1.00 87.69 305 THR A O 1
ATOM 2396 N N . GLU A 1 306 ? 17.575 17.443 -10.700 1.00 90.00 306 GLU A N 1
ATOM 2397 C CA . GLU A 1 306 ? 18.940 17.539 -11.235 1.00 90.00 306 GLU A CA 1
ATOM 2398 C C . GLU A 1 306 ? 19.899 16.519 -10.607 1.00 90.00 306 GLU A C 1
ATOM 2400 O O . GLU A 1 306 ? 20.692 15.890 -11.308 1.00 90.00 306 GLU A O 1
ATOM 2405 N N . GLU A 1 307 ? 19.811 16.301 -9.292 1.00 91.44 307 GLU A N 1
ATOM 2406 C CA . GLU A 1 307 ? 20.600 15.272 -8.604 1.00 91.44 307 GLU A CA 1
ATOM 2407 C C . GLU A 1 307 ? 20.279 13.874 -9.146 1.00 91.44 307 GLU A C 1
ATOM 2409 O O . GLU A 1 307 ? 21.188 13.109 -9.483 1.00 91.44 307 GLU A O 1
ATOM 2414 N N . LEU A 1 308 ? 18.988 13.558 -9.284 1.00 91.56 308 LEU A N 1
ATOM 2415 C CA . LEU A 1 308 ? 18.531 12.271 -9.805 1.00 91.56 308 LEU A CA 1
ATOM 2416 C C . LEU A 1 308 ? 18.895 12.082 -11.287 1.00 91.56 308 LEU A C 1
ATOM 2418 O O . LEU A 1 308 ? 19.240 10.970 -11.685 1.00 91.56 308 LEU A O 1
ATOM 2422 N N . ARG A 1 309 ? 18.882 13.148 -12.103 1.00 91.19 309 ARG A N 1
ATOM 2423 C CA . ARG A 1 309 ? 19.330 13.102 -13.510 1.00 91.19 309 ARG A CA 1
ATOM 2424 C C . ARG A 1 309 ? 20.805 12.734 -13.612 1.00 91.19 309 ARG A C 1
ATOM 2426 O O . ARG A 1 309 ? 21.136 11.748 -14.264 1.00 91.19 309 ARG A O 1
ATOM 2433 N N . LYS A 1 310 ? 21.666 13.432 -12.866 1.00 92.25 310 LYS A N 1
ATOM 2434 C CA . LYS A 1 310 ? 23.106 13.125 -12.795 1.00 92.25 310 LYS A CA 1
ATOM 2435 C C . LYS A 1 310 ? 23.377 11.716 -12.274 1.00 92.25 310 LYS A C 1
ATOM 2437 O O . LYS A 1 310 ? 24.379 11.094 -12.622 1.00 92.25 310 LYS A O 1
ATOM 2442 N N . ARG A 1 311 ? 22.528 11.206 -11.375 1.00 91.25 311 ARG A N 1
ATOM 2443 C CA . ARG A 1 311 ? 22.628 9.823 -10.893 1.00 91.25 311 ARG A CA 1
ATOM 2444 C C . ARG A 1 311 ? 22.266 8.821 -11.992 1.00 91.25 311 ARG A C 1
ATOM 2446 O O . ARG A 1 311 ? 23.011 7.869 -12.191 1.00 91.25 311 ARG A O 1
ATOM 2453 N N . LYS A 1 312 ? 21.187 9.066 -12.743 1.00 87.81 312 LYS A N 1
ATOM 2454 C CA . LYS A 1 312 ? 20.782 8.237 -13.891 1.00 87.81 312 LYS A CA 1
ATOM 2455 C C . LYS A 1 312 ? 21.866 8.179 -14.971 1.00 87.81 312 LYS A C 1
ATOM 2457 O O . LYS A 1 312 ? 22.154 7.103 -15.476 1.00 87.81 312 LYS A O 1
ATOM 2462 N N . GLU A 1 313 ? 22.479 9.314 -15.299 1.00 88.50 313 GLU A N 1
ATOM 2463 C CA . GLU A 1 313 ? 23.563 9.393 -16.288 1.00 88.50 313 GLU A CA 1
ATOM 2464 C C . GLU A 1 313 ? 24.782 8.561 -15.881 1.00 88.50 313 GLU A C 1
ATOM 2466 O O . GLU A 1 313 ? 25.267 7.768 -16.681 1.00 88.50 313 GLU A O 1
ATOM 2471 N N . ARG A 1 314 ? 25.232 8.681 -14.622 1.00 86.44 314 ARG A N 1
ATOM 2472 C CA . ARG A 1 314 ? 26.339 7.867 -14.089 1.00 86.44 314 ARG A CA 1
ATOM 2473 C C . ARG A 1 314 ? 26.064 6.372 -14.216 1.00 86.44 314 ARG A C 1
ATOM 2475 O O . ARG A 1 314 ? 26.910 5.638 -14.709 1.00 86.44 314 ARG A O 1
ATOM 2482 N N . ARG A 1 315 ? 24.849 5.947 -13.874 1.00 84.19 315 ARG A N 1
ATOM 2483 C CA . ARG A 1 315 ? 24.438 4.547 -14.005 1.00 84.19 315 ARG A CA 1
ATOM 2484 C C . ARG A 1 315 ? 24.405 4.057 -15.447 1.00 84.19 315 ARG A C 1
ATOM 2486 O O . ARG A 1 315 ? 24.843 2.950 -15.713 1.00 84.19 315 ARG A O 1
ATOM 2493 N N . ASN A 1 316 ? 23.908 4.869 -16.379 1.00 80.75 316 ASN A N 1
ATOM 2494 C CA . ASN A 1 316 ? 23.900 4.499 -17.795 1.00 80.75 316 ASN A CA 1
ATOM 2495 C C . ASN A 1 316 ? 25.320 4.284 -18.343 1.00 80.75 316 ASN A C 1
ATOM 2497 O O . ASN A 1 316 ? 25.498 3.479 -19.251 1.00 80.75 316 ASN A O 1
ATOM 2501 N N . ILE A 1 317 ? 26.313 5.003 -17.806 1.00 76.31 317 ILE A N 1
ATOM 2502 C CA . ILE A 1 317 ? 27.726 4.804 -18.145 1.00 76.31 317 ILE A CA 1
ATOM 2503 C C . ILE A 1 317 ? 28.229 3.489 -17.535 1.00 76.31 317 ILE A C 1
ATOM 2505 O O . ILE A 1 317 ? 28.833 2.695 -18.242 1.00 76.31 317 ILE A O 1
ATOM 2509 N N . GLU A 1 318 ? 27.945 3.227 -16.258 1.00 72.94 318 GLU A N 1
ATOM 2510 C CA . GLU A 1 318 ? 28.368 2.002 -15.555 1.00 72.94 318 GLU A CA 1
ATOM 2511 C C . GLU A 1 318 ? 27.735 0.716 -16.116 1.00 72.94 318 GLU A C 1
ATOM 2513 O O . GLU A 1 318 ? 28.393 -0.316 -16.154 1.00 72.94 318 GLU A O 1
ATOM 2518 N N . ASP A 1 319 ? 26.475 0.768 -16.557 1.00 68.69 319 ASP A N 1
ATOM 2519 C CA . ASP A 1 319 ? 25.755 -0.369 -17.151 1.00 68.69 319 ASP A CA 1
ATOM 2520 C C . ASP A 1 319 ? 26.055 -0.552 -18.659 1.00 68.69 319 ASP A C 1
ATOM 2522 O O . ASP A 1 319 ? 25.648 -1.554 -19.251 1.00 68.69 319 ASP A O 1
ATOM 2526 N N . GLY A 1 320 ? 26.715 0.427 -19.292 1.00 53.94 320 GLY A N 1
ATOM 2527 C CA . GLY A 1 320 ? 27.033 0.465 -20.725 1.00 53.94 320 GLY A CA 1
ATOM 2528 C C . GLY A 1 320 ? 28.452 0.014 -21.096 1.00 53.94 320 GLY A C 1
ATOM 2529 O O . GLY A 1 320 ? 28.791 0.062 -22.281 1.00 53.94 320 GLY A O 1
ATOM 2530 N N . PHE A 1 321 ? 29.256 -0.410 -20.115 1.00 36.19 321 PHE A N 1
ATOM 2531 C CA . PHE A 1 321 ? 30.590 -1.001 -20.275 1.00 36.19 321 PHE A CA 1
ATOM 2532 C C . PHE A 1 321 ? 30.618 -2.448 -19.776 1.00 36.19 321 PHE A C 1
ATOM 2534 O O . PHE A 1 321 ? 30.026 -2.731 -18.711 1.00 36.19 321 PHE A O 1
#

Foldseek 3Di:
DVVVVVVVVVVVVVVVVVVVVVVVVVVVVVVVVVVVVVVVVVVVVVVVVVVVVVVVVVVVVVVVVVVVVLVVVLVLLLVLLVVLVVVPVVVDPDPLPDFEAEEEEAEAWPLCLVLVVVLLQVQQPDDQDPPPDDPDADPDDDADPAWDWDWDDHPSHIYIYIYAGHQADPVLDGPVLSLLRRQLSRPVGHQAYEYGGEQPDDDPSSLSSLVCQCVSQNVCRLCRYAYEYEYQPPDPDDDVVVSLVPDDPSSVVSCSSNSVHYAYAHSNPSNDPVSNVRSVVVVVSNSSSCSSVSVDHRHDPPDDSVRSNVSNVVVCVVVVD

pLDDT: mean 85.02, std 13.46, range [36.19, 98.44]

Radius of gyration: 35.87 Å; chains: 1; bounding box: 78×42×132 Å

Secondary structure (DSSP, 8-state):
-HHHHHHHHHHHHHHHHHHHHHHHHHHHHHHHHHHHHHHHHHHHHHHHHHHHHHHHHHHHHHHHHHHHHHHHHHHHHHHHHHHHHHHHHHT----TTS--EEEEEE--TTS-HHHHHHHHHHHSSPPP-TT-----S---PPP--S-EEEEEEETTEEEEEEE---SB-TTS-B-HHHHHHHHHHTTT--SEEEEEEETT---HHHHHHHHHHHHHH-TTTTTTEEEEEEE-S----S-HHHHHHHS-HHHHHHHHHTTT-EEEEESTTTTSTTHHHHHHHHHHHHHHHHHHTTTPPPPPSSS-HHHHHHHHHHHHHHTT-